Protein AF-A0A9P3NUV9-F1 (afdb_monomer)

Mean predicted aligned error: 9.57 Å

Sequence (190 aa):
MDRYSHISRVPFLSLRLLLLLLSLAAWHQAAAAAPTNEQMQVEVSNLQLAAAARPRYSVIARFLERAIENPDSNYTLLQNTTILLPSNQALIDTLLRAWDNGTEWLRTVSYNIINGLYTLRGLRQLPRNAQIPTLLEGANLTKFNPSFSVALGQPGTKLYTWAVVKIPNLYNGVFLKAHGVDRWVVPPVA

Foldseek 3Di:
DDPDPPPPPPDCLLLVLVQVLQADDDDDDDDPDQDDQVSLLVLLLVLLVLQCVDPQRVVVSVSSVSSSPDPNGHSSLQFQKEAAGETPVQVVVQCVVCVPPSPQSNLQRQLRIFHHQDFQVNLVPDDQQDWTHTSNPPDTWGWHDPDPWIWTADPDDDDLRTWIFPATQSDRDDGYTYTYTNHTRGTDDD

Nearest PDB structures (foldseek):
  8c18-assembly1_A  TM=6.315E-01  e=4.517E-06  Coelastrella astaxanthina

Structure (mmCIF, N/CA/C/O backbone):
data_AF-A0A9P3NUV9-F1
#
_entry.id   AF-A0A9P3NUV9-F1
#
loop_
_atom_site.group_PDB
_atom_site.id
_atom_site.type_symbol
_atom_site.label_atom_id
_atom_site.label_alt_id
_atom_site.label_comp_id
_atom_site.label_asym_id
_atom_site.label_entity_id
_atom_site.label_seq_id
_atom_site.pdbx_PDB_ins_code
_atom_site.Cartn_x
_atom_site.Cartn_y
_atom_site.Cartn_z
_atom_site.occupancy
_atom_site.B_iso_or_equiv
_atom_site.auth_seq_id
_atom_site.auth_comp_id
_atom_site.auth_asym_id
_atom_site.auth_atom_id
_atom_site.pdbx_PDB_model_num
ATOM 1 N N . MET A 1 1 ? 30.695 14.191 -8.768 1.00 41.34 1 MET A N 1
ATOM 2 C CA . MET A 1 1 ? 29.609 14.437 -7.794 1.00 41.34 1 MET A CA 1
ATOM 3 C C . MET A 1 1 ? 28.584 15.335 -8.470 1.00 41.34 1 MET A C 1
ATOM 5 O O . MET A 1 1 ? 28.945 15.939 -9.464 1.00 41.34 1 MET A O 1
ATOM 9 N N . ASP A 1 2 ? 27.341 15.322 -7.992 1.00 32.44 2 ASP A N 1
ATOM 10 C CA . ASP A 1 2 ? 26.130 15.946 -8.568 1.00 32.44 2 ASP A CA 1
ATOM 11 C C . ASP A 1 2 ? 25.338 15.106 -9.584 1.00 32.44 2 ASP A C 1
ATOM 13 O O . ASP A 1 2 ? 25.353 15.327 -10.788 1.00 32.44 2 ASP A O 1
ATOM 17 N N . ARG A 1 3 ? 24.563 14.143 -9.057 1.00 32.91 3 ARG A N 1
ATOM 18 C CA . ARG A 1 3 ? 23.400 13.537 -9.745 1.00 32.91 3 ARG A CA 1
ATOM 19 C C . ARG A 1 3 ? 22.064 13.883 -9.064 1.00 32.91 3 ARG A C 1
ATOM 21 O O . ARG A 1 3 ? 21.120 13.106 -9.138 1.00 32.91 3 ARG A O 1
ATOM 28 N N . TYR A 1 4 ? 21.985 15.018 -8.368 1.00 34.22 4 TYR A N 1
ATOM 29 C CA . TYR A 1 4 ? 20.789 15.415 -7.604 1.00 34.22 4 TYR A CA 1
ATOM 30 C C . TYR A 1 4 ? 20.136 16.723 -8.084 1.00 34.22 4 TYR A C 1
ATOM 32 O O . TYR A 1 4 ? 19.133 17.146 -7.519 1.00 34.22 4 TYR A O 1
ATOM 40 N N . SER A 1 5 ? 20.630 17.337 -9.163 1.00 32.06 5 SER A N 1
ATOM 41 C CA . SER A 1 5 ? 20.101 18.602 -9.703 1.00 32.06 5 SER A CA 1
ATOM 42 C C . SER A 1 5 ? 18.813 18.466 -10.534 1.00 32.06 5 SER A C 1
ATOM 44 O O . SER A 1 5 ? 18.221 19.479 -10.898 1.00 32.06 5 SER A O 1
ATOM 46 N N . HIS A 1 6 ? 18.324 17.247 -10.794 1.00 32.88 6 HIS A N 1
ATOM 47 C CA . HIS A 1 6 ? 17.121 17.010 -11.611 1.00 32.88 6 HIS A CA 1
ATOM 48 C C . HIS A 1 6 ? 15.818 16.785 -10.818 1.00 32.88 6 HIS A C 1
ATOM 50 O O . HIS A 1 6 ? 14.767 16.575 -11.417 1.00 32.88 6 HIS A O 1
ATOM 56 N N . ILE A 1 7 ? 15.835 16.886 -9.482 1.00 39.97 7 ILE A N 1
ATOM 57 C CA . ILE A 1 7 ? 14.633 16.694 -8.634 1.00 39.97 7 ILE A CA 1
ATOM 58 C C . ILE A 1 7 ? 13.712 17.939 -8.627 1.00 39.97 7 ILE A C 1
ATOM 60 O O . ILE A 1 7 ? 12.648 17.948 -8.021 1.00 39.97 7 ILE A O 1
ATOM 64 N N . SER A 1 8 ? 14.068 19.006 -9.343 1.00 33.97 8 SER A N 1
ATOM 65 C CA . SER A 1 8 ? 13.327 20.275 -9.365 1.00 33.97 8 SER A CA 1
ATOM 66 C C . SER A 1 8 ? 12.109 20.300 -10.300 1.00 33.97 8 SER A C 1
ATOM 68 O O . SER A 1 8 ? 11.433 21.324 -10.381 1.00 33.97 8 SER A O 1
ATOM 70 N N . ARG A 1 9 ? 11.797 19.206 -11.010 1.00 38.59 9 ARG A N 1
ATOM 71 C CA . ARG A 1 9 ? 10.683 19.163 -11.976 1.00 38.59 9 ARG A CA 1
ATOM 72 C C . ARG A 1 9 ? 9.911 17.843 -11.978 1.00 38.59 9 ARG A C 1
ATOM 74 O O . ARG A 1 9 ? 9.643 17.314 -13.046 1.00 38.59 9 ARG A O 1
ATOM 81 N N . VAL A 1 10 ? 9.525 17.307 -10.818 1.00 40.09 10 VAL A N 1
ATOM 82 C CA . VAL A 1 10 ? 8.426 16.318 -10.785 1.00 40.09 10 VAL A CA 1
ATOM 83 C C . VAL A 1 10 ? 7.158 17.059 -11.239 1.00 40.09 10 VAL A C 1
ATOM 85 O O . VAL A 1 10 ? 6.739 17.986 -10.540 1.00 40.09 10 VAL A O 1
ATOM 88 N N . PRO A 1 11 ? 6.579 16.768 -12.417 1.00 40.34 11 PRO A N 1
ATOM 89 C CA . PRO A 1 11 ? 5.488 17.573 -12.936 1.00 40.34 11 PRO A CA 1
ATOM 90 C C . PRO A 1 11 ? 4.227 17.315 -12.105 1.00 40.34 11 PRO A C 1
ATOM 92 O O . PRO A 1 11 ? 3.870 16.180 -11.799 1.00 40.34 11 PRO A O 1
ATOM 95 N N . PHE A 1 12 ? 3.526 18.395 -11.770 1.00 40.28 12 PHE A N 1
ATOM 96 C CA . PHE A 1 12 ? 2.273 18.451 -11.007 1.00 40.28 12 PHE A CA 1
ATOM 97 C C . PHE A 1 12 ? 1.145 17.510 -11.505 1.00 40.28 12 PHE A C 1
ATOM 99 O O . PHE A 1 12 ? 0.142 17.339 -10.810 1.00 40.28 12 PHE A O 1
ATOM 106 N N . LEU A 1 13 ? 1.295 16.878 -12.677 1.00 35.38 13 LEU A N 1
ATOM 107 C CA . LEU A 1 13 ? 0.345 15.917 -13.244 1.00 35.38 13 LEU A CA 1
ATOM 108 C C . LEU A 1 13 ? 0.294 14.584 -12.479 1.00 35.38 13 LEU A C 1
ATOM 110 O O . LEU A 1 13 ? -0.795 14.057 -12.268 1.00 35.38 13 LEU A O 1
ATOM 114 N N . SER A 1 14 ? 1.429 14.054 -12.013 1.00 43.72 14 SER A N 1
ATOM 115 C CA . SER A 1 14 ? 1.484 12.761 -11.302 1.00 43.72 14 SER A CA 1
ATOM 116 C C . SER A 1 14 ? 0.907 12.860 -9.883 1.00 43.72 14 SER A C 1
ATOM 118 O O . SER A 1 14 ? 0.359 11.895 -9.349 1.00 43.72 14 SER A O 1
ATOM 120 N N . LEU A 1 15 ? 0.981 14.061 -9.295 1.00 43.22 15 LEU A N 1
ATOM 121 C CA . LEU A 1 15 ? 0.398 14.405 -8.001 1.00 43.22 15 LEU A CA 1
ATOM 122 C C . LEU A 1 15 ? -1.129 14.522 -8.087 1.00 43.22 15 LEU A C 1
ATOM 124 O O . LEU A 1 15 ? -1.823 13.909 -7.285 1.00 43.22 15 LEU A O 1
ATOM 128 N N . ARG A 1 16 ? -1.658 15.219 -9.105 1.00 40.22 16 ARG A N 1
ATOM 129 C CA . ARG A 1 16 ? -3.108 15.274 -9.378 1.00 40.22 16 ARG A CA 1
ATOM 130 C C . ARG A 1 16 ? -3.735 13.894 -9.558 1.00 40.22 16 ARG A C 1
ATOM 132 O O . ARG A 1 16 ? -4.912 13.738 -9.286 1.00 40.22 16 ARG A O 1
ATOM 139 N N . LEU A 1 17 ? -2.953 12.911 -9.989 1.00 43.97 17 LEU A N 1
ATOM 140 C CA . LEU A 1 17 ? -3.398 11.551 -10.260 1.00 43.97 17 LEU A CA 1
ATOM 141 C C . LEU A 1 17 ? -3.511 10.680 -8.997 1.00 43.97 17 LEU A C 1
ATOM 143 O O . LEU A 1 17 ? -4.525 10.015 -8.811 1.00 43.97 17 LEU A O 1
ATOM 147 N N . LEU A 1 18 ? -2.534 10.740 -8.083 1.00 47.28 18 LEU A N 1
ATOM 148 C CA . LEU A 1 18 ? -2.672 10.137 -6.746 1.00 47.28 18 LEU A CA 1
ATOM 149 C C . LEU A 1 18 ? -3.858 10.760 -5.984 1.00 47.28 18 LEU A C 1
ATOM 151 O O . LEU A 1 18 ? -4.588 10.063 -5.289 1.00 47.28 18 LEU A O 1
ATOM 155 N N . LEU A 1 19 ? -4.073 12.064 -6.180 1.00 45.75 19 LEU A N 1
ATOM 156 C CA . LEU A 1 19 ? -5.234 12.797 -5.677 1.00 45.75 19 LEU A CA 1
ATOM 157 C C . LEU A 1 19 ? -6.543 12.395 -6.382 1.00 45.75 19 LEU A C 1
ATOM 159 O O . LEU A 1 19 ? -7.588 12.390 -5.746 1.00 45.75 19 LEU A O 1
ATOM 163 N N . LEU A 1 20 ? -6.490 11.990 -7.657 1.00 43.72 20 LEU A N 1
ATOM 164 C CA . LEU A 1 20 ? -7.644 11.492 -8.418 1.00 43.72 20 LEU A CA 1
ATOM 165 C C . LEU A 1 20 ? -8.082 10.087 -7.976 1.00 43.72 20 LEU A C 1
ATOM 167 O O . LEU A 1 20 ? -9.270 9.776 -7.966 1.00 43.72 20 LEU A O 1
ATOM 171 N N . LEU A 1 21 ? -7.126 9.236 -7.576 1.00 50.72 21 LEU A N 1
ATOM 172 C CA . LEU A 1 21 ? -7.422 7.957 -6.916 1.00 50.72 21 LEU A CA 1
ATOM 173 C C . LEU A 1 21 ? -8.116 8.155 -5.579 1.00 50.72 21 LEU A C 1
ATOM 175 O O . LEU A 1 21 ? -8.787 7.246 -5.125 1.00 50.72 21 LEU A O 1
ATOM 179 N N . LEU A 1 22 ? -7.948 9.320 -4.965 1.00 51.28 22 LEU A N 1
ATOM 180 C CA . LEU A 1 22 ? -8.687 9.743 -3.795 1.00 51.28 22 LEU A CA 1
ATOM 181 C C . LEU A 1 22 ? -9.910 10.582 -4.199 1.00 51.28 22 LEU A C 1
ATOM 183 O O . LEU A 1 22 ? -10.414 11.276 -3.357 1.00 51.28 22 LEU A O 1
ATOM 187 N N . SER A 1 23 ? -10.427 10.619 -5.428 1.00 38.25 23 SER A N 1
ATOM 188 C CA . SER A 1 23 ? -11.595 11.483 -5.730 1.00 38.25 23 SER A CA 1
ATOM 189 C C . SER A 1 23 ? -12.729 10.810 -6.503 1.00 38.25 23 SER A C 1
ATOM 191 O O . SER A 1 23 ? -13.762 11.432 -6.746 1.00 38.25 23 SER A O 1
ATOM 193 N N . LEU A 1 24 ? -12.603 9.521 -6.837 1.00 39.97 24 LEU A N 1
ATOM 194 C CA . LEU A 1 24 ? -13.631 8.773 -7.572 1.00 39.97 24 LEU A CA 1
ATOM 195 C C . LEU A 1 24 ? -14.613 8.049 -6.631 1.00 39.97 24 LEU A C 1
ATOM 197 O O . LEU A 1 24 ? -14.223 7.390 -5.671 1.00 39.97 24 LEU A O 1
ATOM 201 N N . ALA A 1 25 ? -15.912 8.222 -6.884 1.00 43.41 25 ALA A N 1
ATOM 202 C CA . ALA A 1 25 ? -16.983 8.009 -5.912 1.00 43.41 25 ALA A CA 1
ATOM 203 C C . ALA A 1 25 ? -17.743 6.667 -6.016 1.00 43.41 25 ALA A C 1
ATOM 205 O O . ALA A 1 25 ? -18.035 6.177 -7.103 1.00 43.41 25 ALA A O 1
ATOM 206 N N . ALA A 1 26 ? -18.142 6.203 -4.822 1.00 46.16 26 ALA A N 1
ATOM 207 C CA . ALA A 1 26 ? -19.412 5.592 -4.401 1.00 46.16 26 ALA A CA 1
ATOM 208 C C . ALA A 1 26 ? -19.942 4.317 -5.079 1.00 46.16 26 ALA A C 1
ATOM 210 O O . ALA A 1 26 ? -20.566 4.421 -6.121 1.00 46.16 26 ALA A O 1
ATOM 211 N N . TRP A 1 27 ? -19.918 3.186 -4.349 1.00 37.47 27 TRP A N 1
ATOM 212 C CA . TRP A 1 27 ? -21.024 2.207 -4.281 1.00 37.47 27 TRP A CA 1
ATOM 213 C C . TRP A 1 27 ? -21.105 1.541 -2.889 1.00 37.47 27 TRP A C 1
ATOM 215 O O . TRP A 1 27 ? -20.110 1.408 -2.181 1.00 37.47 27 TRP A O 1
ATOM 225 N N . HIS A 1 28 ? -22.335 1.205 -2.489 1.00 40.34 28 HIS A N 1
ATOM 226 C CA . HIS A 1 28 ? -22.797 0.817 -1.148 1.00 40.34 28 HIS A CA 1
ATOM 227 C C . HIS A 1 28 ? -22.272 -0.534 -0.630 1.00 40.34 28 HIS A C 1
ATOM 229 O O . HIS A 1 28 ? -22.301 -1.514 -1.367 1.00 40.34 28 HIS A O 1
ATOM 235 N N . GLN A 1 29 ? -22.031 -0.625 0.688 1.00 34.41 29 GLN A N 1
ATOM 236 C CA . GLN A 1 29 ? -22.612 -1.669 1.555 1.00 34.41 29 GLN A CA 1
ATOM 237 C C . GLN A 1 29 ? -22.398 -1.351 3.045 1.00 34.41 29 GLN A C 1
ATOM 239 O O . GLN A 1 29 ? -21.307 -0.979 3.467 1.00 34.41 29 GLN A O 1
ATOM 244 N N . ALA A 1 30 ? -23.463 -1.490 3.840 1.00 45.94 30 ALA A N 1
ATOM 245 C CA . ALA A 1 30 ? -23.463 -1.266 5.282 1.00 45.94 30 ALA A CA 1
ATOM 246 C C . ALA A 1 30 ? -23.107 -2.561 6.034 1.00 45.94 30 ALA A C 1
ATOM 248 O O . ALA A 1 30 ? -23.871 -3.524 6.000 1.00 45.94 30 ALA A O 1
ATOM 249 N N . ALA A 1 31 ? -21.967 -2.566 6.731 1.00 40.16 31 ALA A N 1
ATOM 250 C CA . ALA A 1 31 ? -21.588 -3.557 7.742 1.00 40.16 31 ALA A CA 1
ATOM 251 C C . ALA A 1 31 ? -20.512 -2.933 8.651 1.00 40.16 31 ALA A C 1
ATOM 253 O O . ALA A 1 31 ? -19.406 -2.667 8.190 1.00 40.16 31 ALA A O 1
ATOM 254 N N . ALA A 1 32 ? -20.859 -2.666 9.921 1.00 50.56 32 ALA A N 1
ATOM 255 C CA . ALA A 1 32 ? -20.191 -1.691 10.803 1.00 50.56 32 ALA A CA 1
ATOM 256 C C . ALA A 1 32 ? -20.185 -0.265 10.203 1.00 50.56 32 ALA A C 1
ATOM 258 O O . ALA A 1 32 ? -20.230 -0.092 8.989 1.00 50.56 32 ALA A O 1
ATOM 259 N N . ALA A 1 33 ? -20.213 0.785 11.029 1.00 62.69 33 ALA A N 1
ATOM 260 C CA . ALA A 1 33 ? -20.114 2.141 10.489 1.00 62.69 33 ALA A CA 1
ATOM 261 C C . ALA A 1 33 ? -18.760 2.260 9.771 1.00 62.69 33 ALA A C 1
ATOM 263 O O . ALA A 1 33 ? -17.717 2.185 10.420 1.00 62.69 33 ALA A O 1
ATOM 264 N N . ALA A 1 34 ? -18.785 2.354 8.437 1.00 73.75 34 ALA A N 1
ATOM 265 C CA . ALA A 1 34 ? -17.583 2.563 7.644 1.00 73.75 34 ALA A CA 1
ATOM 266 C C . ALA A 1 34 ? -16.845 3.797 8.190 1.00 73.75 34 ALA A C 1
ATOM 268 O O . ALA A 1 34 ? -17.511 4.764 8.581 1.00 73.75 34 ALA A O 1
ATOM 269 N N . PRO A 1 35 ? -15.504 3.768 8.270 1.00 84.50 35 PRO A N 1
ATOM 270 C CA . PRO A 1 35 ? -14.762 4.893 8.807 1.00 84.50 35 PRO A CA 1
ATOM 271 C C . PRO A 1 35 ? -15.069 6.153 7.995 1.00 84.50 35 PRO A C 1
ATOM 273 O O . PRO A 1 35 ? -15.123 6.121 6.763 1.00 84.50 35 PRO A O 1
ATOM 276 N N . THR A 1 36 ? -15.276 7.273 8.684 1.00 89.69 36 THR A N 1
ATOM 277 C CA . THR A 1 36 ? -15.473 8.560 8.012 1.00 89.69 36 THR A CA 1
ATOM 278 C C . THR A 1 36 ? -14.204 8.956 7.255 1.00 89.69 36 THR A C 1
ATOM 280 O O . THR A 1 36 ? -13.101 8.488 7.559 1.00 89.69 36 THR A O 1
ATOM 283 N N . ASN A 1 37 ? -14.333 9.862 6.281 1.00 87.31 37 ASN A N 1
ATOM 284 C CA . ASN A 1 37 ? -13.167 10.380 5.561 1.00 87.31 37 ASN A CA 1
ATOM 285 C C . ASN A 1 37 ? -12.132 11.000 6.518 1.00 87.31 37 ASN A C 1
ATOM 287 O O . ASN A 1 37 ? -10.938 10.813 6.324 1.00 87.31 37 ASN A O 1
ATOM 291 N N . GLU A 1 38 ? -12.590 11.660 7.587 1.00 90.06 38 GLU A N 1
ATOM 292 C CA . GLU A 1 38 ? -11.735 12.224 8.640 1.00 90.06 38 GLU A CA 1
ATOM 293 C C . GLU A 1 38 ? -10.968 11.137 9.405 1.00 90.06 38 GLU A C 1
ATOM 295 O O . GLU A 1 38 ? -9.756 11.243 9.589 1.00 90.06 38 GLU A O 1
ATOM 300 N N . GLN A 1 39 ? -11.641 10.050 9.804 1.00 91.12 39 GLN A N 1
ATOM 301 C CA . GLN A 1 39 ? -10.983 8.915 10.463 1.00 91.12 39 GLN A CA 1
ATOM 302 C C . GLN A 1 39 ? -9.920 8.283 9.555 1.00 91.12 39 GLN A C 1
ATOM 304 O O . GLN A 1 39 ? -8.820 7.963 10.009 1.00 91.12 39 GLN A O 1
ATOM 309 N N . MET A 1 40 ? -10.212 8.159 8.259 1.00 91.12 40 MET A N 1
ATOM 310 C CA . MET A 1 40 ? -9.245 7.668 7.279 1.00 91.12 40 MET A CA 1
ATOM 311 C C . MET A 1 40 ? -8.098 8.656 7.036 1.00 91.12 40 MET A C 1
ATOM 313 O O . MET A 1 40 ? -6.950 8.233 6.917 1.00 91.12 40 MET A O 1
ATOM 317 N N . GLN A 1 41 ? -8.358 9.964 7.020 1.00 90.00 41 GLN A N 1
ATOM 318 C CA . GLN A 1 41 ? -7.316 10.986 6.901 1.00 90.00 41 GLN A CA 1
ATOM 319 C C . GLN A 1 41 ? -6.341 10.931 8.084 1.00 90.00 41 GLN A C 1
ATOM 321 O O . GLN A 1 41 ? -5.130 11.073 7.892 1.00 90.00 41 GLN A O 1
ATOM 326 N N . VAL A 1 42 ? -6.838 10.660 9.296 1.00 93.19 42 VAL A N 1
ATOM 327 C CA . VAL A 1 42 ? -5.999 10.434 10.482 1.00 93.19 42 VAL A CA 1
ATOM 328 C C . VAL A 1 42 ? -5.128 9.185 10.311 1.00 93.19 42 VAL A C 1
ATOM 330 O O . VAL A 1 42 ? -3.930 9.232 10.590 1.00 93.19 42 VAL A O 1
ATOM 333 N N . GLU A 1 43 ? -5.679 8.076 9.809 1.00 92.88 43 GLU A N 1
ATOM 334 C CA . GLU A 1 43 ? -4.905 6.857 9.516 1.00 92.88 43 GLU A CA 1
ATOM 335 C C . GLU A 1 43 ? -3.807 7.112 8.467 1.00 92.88 43 GLU A C 1
ATOM 337 O O . GLU A 1 43 ? -2.658 6.707 8.659 1.00 92.88 43 GLU A O 1
ATOM 342 N N . VAL A 1 44 ? -4.115 7.849 7.395 1.00 90.12 44 VAL A N 1
ATOM 343 C CA . VAL A 1 44 ? -3.138 8.230 6.359 1.00 90.12 44 VAL A CA 1
ATOM 344 C C . VAL A 1 44 ? -2.072 9.183 6.910 1.00 90.12 44 VAL A C 1
ATOM 346 O O . VAL A 1 44 ? -0.895 9.032 6.585 1.00 90.12 44 VAL A O 1
ATOM 349 N N . SER A 1 45 ? -2.440 10.104 7.802 1.00 92.81 45 SER A N 1
ATOM 350 C CA . SER A 1 45 ? -1.486 10.982 8.498 1.00 92.81 45 SER A CA 1
ATOM 351 C C . SER A 1 45 ? -0.544 10.187 9.402 1.00 92.81 45 SER A C 1
ATOM 353 O O . SER A 1 45 ? 0.672 10.370 9.367 1.00 92.81 45 SER A O 1
ATOM 355 N N . ASN A 1 46 ? -1.068 9.219 10.151 1.00 95.69 46 ASN A N 1
ATOM 356 C CA . ASN A 1 46 ? -0.243 8.344 10.982 1.00 95.69 46 ASN A CA 1
ATOM 357 C C . ASN A 1 46 ? 0.677 7.443 10.143 1.00 95.69 46 ASN A C 1
ATOM 359 O O . ASN A 1 46 ? 1.835 7.224 10.508 1.00 95.69 46 ASN A O 1
ATOM 363 N N . LEU A 1 47 ? 0.195 6.952 8.998 1.00 94.44 47 LEU A N 1
ATOM 364 C CA . LEU A 1 47 ? 1.016 6.244 8.020 1.00 94.44 47 LEU A CA 1
ATOM 365 C C . LEU A 1 47 ? 2.146 7.135 7.483 1.00 94.44 47 LEU A C 1
ATOM 367 O O . LEU A 1 47 ? 3.289 6.680 7.385 1.00 94.44 47 LEU A O 1
ATOM 371 N N . GLN A 1 48 ? 1.841 8.391 7.151 1.00 94.38 48 GLN A N 1
ATOM 372 C CA . GLN A 1 48 ? 2.821 9.371 6.689 1.00 94.38 48 GLN A CA 1
ATOM 373 C C . GLN A 1 48 ? 3.927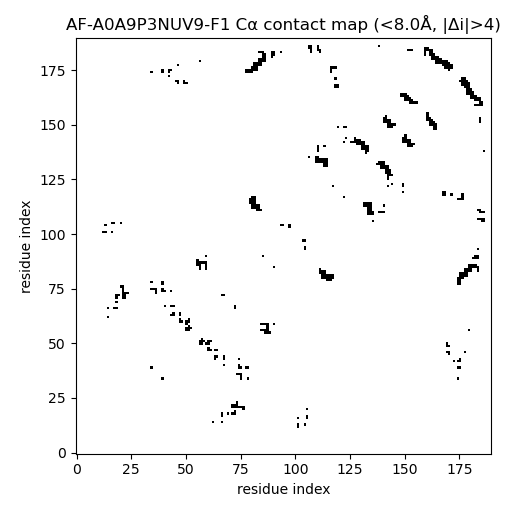 9.572 7.729 1.00 94.38 48 GLN A C 1
ATOM 375 O O . GLN A 1 48 ? 5.104 9.452 7.383 1.00 94.38 48 GLN A O 1
ATOM 380 N N . LEU A 1 49 ? 3.568 9.768 9.001 1.00 94.94 49 LEU A N 1
ATOM 381 C CA . LEU A 1 49 ? 4.527 9.902 10.101 1.00 94.94 49 LEU A CA 1
ATOM 382 C C . LEU A 1 49 ? 5.383 8.638 10.264 1.00 94.94 49 LEU A C 1
ATOM 384 O O . LEU A 1 49 ? 6.608 8.719 10.399 1.00 94.94 49 LEU A O 1
ATOM 388 N N . ALA A 1 50 ? 4.762 7.457 10.189 1.00 95.31 50 ALA A N 1
ATOM 389 C CA . ALA A 1 50 ? 5.465 6.179 10.277 1.00 95.31 50 ALA A CA 1
ATOM 390 C C . ALA A 1 50 ? 6.469 5.980 9.126 1.00 95.31 50 ALA A C 1
ATOM 392 O O . ALA A 1 50 ? 7.570 5.465 9.343 1.00 95.31 50 ALA A O 1
ATOM 393 N N . ALA A 1 51 ? 6.121 6.412 7.910 1.00 92.62 51 ALA A N 1
ATOM 394 C CA . ALA A 1 51 ? 7.017 6.394 6.758 1.00 92.62 51 ALA A CA 1
ATOM 395 C C . ALA A 1 51 ? 8.141 7.439 6.888 1.00 92.62 51 ALA A C 1
ATOM 397 O O . ALA A 1 51 ? 9.303 7.116 6.631 1.00 92.62 51 ALA A O 1
ATOM 398 N N . ALA A 1 52 ? 7.827 8.655 7.347 1.00 92.12 52 ALA A N 1
ATOM 399 C CA . ALA A 1 52 ? 8.791 9.740 7.549 1.00 92.12 52 ALA A CA 1
ATOM 400 C C . ALA A 1 52 ? 9.869 9.374 8.581 1.00 92.12 52 ALA A C 1
ATOM 402 O O . ALA A 1 52 ? 11.046 9.680 8.387 1.00 92.12 52 ALA A O 1
ATOM 403 N N . ALA A 1 53 ? 9.497 8.627 9.625 1.00 94.69 53 ALA A N 1
ATOM 404 C CA . ALA A 1 53 ? 10.419 8.104 10.633 1.00 94.69 53 ALA A CA 1
ATOM 405 C C . ALA A 1 53 ? 11.419 7.059 10.088 1.00 94.69 53 ALA A C 1
ATOM 407 O O . ALA A 1 53 ? 12.313 6.607 10.812 1.00 94.69 53 ALA A O 1
ATOM 408 N N . ARG A 1 54 ? 11.290 6.630 8.822 1.00 93.44 54 ARG A N 1
ATOM 409 C CA . ARG A 1 54 ? 12.193 5.673 8.171 1.00 93.44 54 ARG A CA 1
ATOM 410 C C . ARG A 1 54 ? 12.955 6.351 7.027 1.00 93.44 54 ARG A C 1
ATOM 412 O O . ARG A 1 54 ? 12.374 6.589 5.970 1.00 93.44 54 ARG A O 1
ATOM 419 N N . PRO A 1 55 ? 14.287 6.538 7.132 1.00 92.75 55 PRO A N 1
ATOM 420 C CA . PRO A 1 55 ? 15.070 7.227 6.100 1.00 92.75 55 PRO A CA 1
ATOM 421 C C . PRO A 1 55 ? 14.932 6.655 4.682 1.00 92.75 55 PRO A C 1
ATOM 423 O O . PRO A 1 55 ? 15.012 7.395 3.709 1.00 92.75 55 PRO A O 1
ATOM 426 N N . ARG A 1 56 ? 14.692 5.342 4.542 1.00 91.38 56 ARG A N 1
ATOM 427 C CA . ARG A 1 56 ? 14.511 4.676 3.236 1.00 91.38 56 ARG A CA 1
ATOM 428 C C . ARG A 1 56 ? 13.118 4.858 2.621 1.00 91.38 56 ARG A C 1
ATOM 430 O O . ARG A 1 56 ? 12.938 4.395 1.503 1.00 91.38 56 ARG A O 1
ATOM 437 N N . TYR A 1 57 ? 12.170 5.468 3.330 1.00 90.12 57 TYR A N 1
ATOM 438 C CA . TYR A 1 57 ? 10.775 5.677 2.906 1.00 90.12 57 TYR A CA 1
ATOM 439 C C . TYR A 1 57 ? 10.336 7.143 3.082 1.00 90.12 57 TYR A C 1
ATOM 441 O O . TYR A 1 57 ? 9.171 7.489 2.899 1.00 90.12 57 TYR A O 1
ATOM 449 N N . SER A 1 58 ? 11.267 8.034 3.419 1.00 87.75 58 SER A N 1
ATOM 450 C CA . SER A 1 58 ? 10.987 9.449 3.653 1.00 87.75 58 SER A CA 1
ATOM 451 C C . SER A 1 58 ? 10.487 10.186 2.408 1.00 87.75 58 SER A C 1
ATOM 453 O O . SER A 1 58 ? 9.753 11.161 2.537 1.00 87.75 58 SER A O 1
ATOM 455 N N . VAL A 1 59 ? 10.844 9.731 1.200 1.00 86.88 59 VAL A N 1
ATOM 456 C CA . VAL A 1 59 ? 10.368 10.364 -0.036 1.00 86.88 59 VAL A CA 1
ATOM 457 C C . VAL A 1 59 ? 8.885 10.071 -0.234 1.00 86.88 59 VAL A C 1
ATOM 459 O O . VAL A 1 59 ? 8.131 11.009 -0.460 1.00 86.88 59 VAL A O 1
ATOM 462 N N . ILE A 1 60 ? 8.440 8.815 -0.077 1.00 83.19 60 ILE A N 1
ATOM 463 C CA . ILE A 1 60 ? 7.011 8.482 -0.210 1.00 83.19 60 ILE A CA 1
ATOM 464 C C . ILE A 1 60 ? 6.166 9.174 0.870 1.00 83.19 60 ILE A C 1
ATOM 466 O O . ILE A 1 60 ? 5.037 9.570 0.598 1.00 83.19 60 ILE A O 1
ATOM 470 N N . ALA A 1 61 ? 6.728 9.426 2.057 1.00 83.88 61 ALA A N 1
ATOM 471 C CA . ALA A 1 61 ? 6.055 10.204 3.095 1.00 83.88 61 ALA A CA 1
ATOM 472 C C . ALA A 1 61 ? 5.692 11.629 2.635 1.00 83.88 61 ALA A C 1
ATOM 474 O O . ALA A 1 61 ? 4.616 12.112 2.967 1.00 83.88 61 ALA A O 1
ATOM 475 N N . ARG A 1 62 ? 6.524 12.280 1.809 1.00 84.25 62 ARG A N 1
ATOM 476 C CA . ARG A 1 62 ? 6.201 13.604 1.237 1.00 84.25 62 ARG A CA 1
ATOM 477 C C . ARG A 1 62 ? 5.049 13.549 0.232 1.00 84.25 62 ARG A C 1
ATOM 479 O O . ARG A 1 62 ? 4.278 14.494 0.126 1.00 84.25 62 ARG A O 1
ATOM 486 N N . PHE A 1 63 ? 4.910 12.443 -0.500 1.00 81.38 63 PHE A N 1
ATOM 487 C CA . PHE A 1 63 ? 3.750 12.239 -1.375 1.00 81.38 63 PHE A CA 1
ATOM 488 C C . PHE A 1 63 ? 2.467 12.064 -0.558 1.00 81.38 63 PHE A C 1
ATOM 490 O O . PHE A 1 63 ? 1.439 12.624 -0.925 1.00 81.38 63 PHE A O 1
ATOM 497 N N . LEU A 1 64 ? 2.535 11.328 0.557 1.00 81.56 64 LEU A N 1
ATOM 498 C CA . LEU A 1 64 ? 1.405 11.171 1.475 1.00 81.56 64 LEU A CA 1
ATOM 499 C C . LEU A 1 64 ? 1.023 12.501 2.133 1.00 81.56 64 LEU A C 1
ATOM 501 O O . LEU A 1 64 ? -0.151 12.839 2.156 1.00 81.56 64 LEU A O 1
ATOM 505 N N . GLU A 1 65 ? 2.002 13.279 2.599 1.00 81.94 65 GLU A N 1
ATOM 506 C CA . GLU A 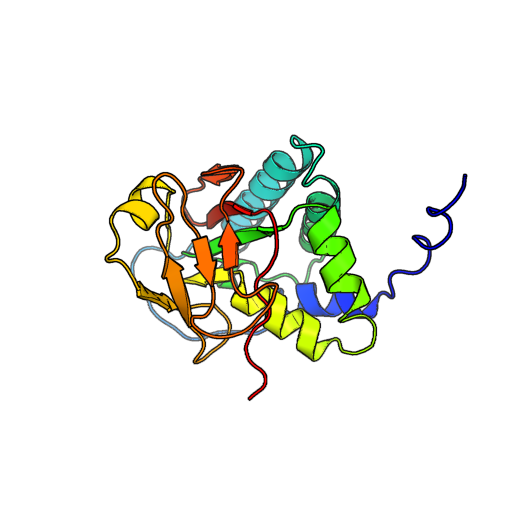1 65 ? 1.799 14.633 3.139 1.00 81.94 65 GLU A CA 1
ATOM 507 C C . GLU A 1 65 ? 1.053 15.518 2.139 1.00 81.94 65 GLU A C 1
ATOM 509 O O . GLU A 1 65 ? 0.017 16.097 2.453 1.00 81.94 65 GLU A O 1
ATOM 514 N N . ARG A 1 66 ? 1.502 15.523 0.882 1.00 78.00 66 ARG A N 1
ATOM 515 C CA . ARG A 1 66 ? 0.849 16.301 -0.167 1.00 78.00 66 ARG A CA 1
ATOM 516 C C . ARG A 1 66 ? -0.556 15.799 -0.510 1.00 78.00 66 ARG A C 1
ATOM 518 O O . ARG A 1 66 ? -1.392 16.592 -0.933 1.00 78.00 66 ARG A O 1
ATOM 525 N N . ALA A 1 67 ? -0.814 14.501 -0.342 1.00 72.88 67 ALA A N 1
ATOM 526 C CA . ALA A 1 67 ? -2.151 13.940 -0.485 1.00 72.88 67 ALA A CA 1
ATOM 527 C C . ALA A 1 67 ? -3.088 14.419 0.631 1.00 72.88 67 ALA A C 1
ATOM 529 O O . ALA A 1 67 ? -4.213 14.814 0.331 1.00 72.88 67 ALA A O 1
ATOM 530 N N . ILE A 1 68 ? -2.584 14.449 1.874 1.00 81.19 68 ILE A N 1
ATOM 531 C CA . ILE A 1 68 ? -3.277 14.921 3.085 1.00 81.19 68 ILE A CA 1
ATOM 532 C C . ILE A 1 68 ? -3.706 16.384 2.962 1.00 81.19 68 ILE A C 1
ATOM 534 O O . ILE A 1 68 ? -4.817 16.728 3.356 1.00 81.19 68 ILE A O 1
ATOM 538 N N . GLU A 1 69 ? -2.843 17.231 2.398 1.00 80.56 69 GLU A N 1
ATOM 539 C CA . GLU A 1 69 ? -3.106 18.661 2.191 1.00 80.56 69 GLU A CA 1
ATOM 540 C C . GLU A 1 69 ? -4.166 18.958 1.118 1.00 80.56 69 GLU A C 1
ATOM 542 O O . GLU A 1 69 ? -4.621 20.098 1.015 1.00 80.56 69 GLU A O 1
ATOM 547 N N . ASN A 1 70 ? -4.552 17.978 0.293 1.00 76.31 70 ASN A N 1
ATOM 548 C CA . ASN A 1 70 ? -5.545 18.197 -0.752 1.00 76.31 70 ASN A CA 1
ATOM 549 C C . ASN A 1 70 ? -6.978 18.065 -0.199 1.00 76.31 70 ASN A C 1
ATOM 551 O O . ASN A 1 70 ? -7.357 16.970 0.226 1.00 76.31 70 ASN A O 1
ATOM 555 N N . PRO A 1 71 ? -7.800 19.131 -0.255 1.00 73.06 71 PRO A N 1
ATOM 556 C CA . PRO A 1 71 ? -9.168 19.104 0.267 1.00 73.06 71 PRO A CA 1
ATOM 557 C C . PRO A 1 71 ? -10.103 18.168 -0.513 1.00 73.06 71 PRO A C 1
ATOM 559 O O . PRO A 1 71 ? -11.079 17.690 0.056 1.00 73.06 71 PRO A O 1
ATOM 562 N N . ASP A 1 72 ? -9.791 17.861 -1.776 1.00 77.88 72 ASP A N 1
ATOM 563 C CA . ASP A 1 72 ? -10.613 16.983 -2.626 1.00 77.88 72 ASP A CA 1
ATOM 564 C C . ASP A 1 72 ? -10.324 15.483 -2.416 1.00 77.88 72 ASP A C 1
ATOM 566 O O . ASP A 1 72 ? -10.855 14.634 -3.134 1.00 77.88 72 ASP A O 1
ATOM 570 N N . SER A 1 73 ? -9.454 15.138 -1.461 1.00 74.75 73 SER A N 1
ATOM 571 C CA . SER A 1 73 ? -9.088 13.755 -1.165 1.00 74.75 73 SER A CA 1
ATOM 572 C C . SER A 1 73 ? -10.167 13.010 -0.357 1.00 74.75 73 SER A C 1
ATOM 574 O O . SER A 1 73 ? -10.612 13.420 0.714 1.00 74.75 73 SER A O 1
ATOM 576 N N . ASN A 1 74 ? -10.500 11.828 -0.847 1.00 82.06 74 ASN A N 1
ATOM 577 C CA . ASN A 1 74 ? -11.419 10.815 -0.359 1.00 82.06 74 ASN A CA 1
ATOM 578 C C . ASN A 1 74 ? -10.621 9.543 -0.042 1.00 82.06 74 ASN A C 1
ATOM 580 O O . ASN A 1 74 ? -10.358 8.687 -0.890 1.00 82.06 74 ASN A O 1
ATOM 584 N N . TYR A 1 75 ? -10.248 9.417 1.222 1.00 81.69 75 TYR A N 1
ATOM 585 C CA . TYR A 1 75 ? -9.462 8.315 1.761 1.00 81.69 75 TYR A CA 1
ATOM 586 C C . TYR A 1 75 ? -10.291 7.062 2.034 1.00 81.69 75 TYR A C 1
ATOM 588 O O . TYR A 1 75 ? -9.721 6.021 2.356 1.00 81.69 75 TYR A O 1
ATOM 596 N N . THR A 1 76 ? -11.619 7.120 1.885 1.00 80.75 76 THR A N 1
ATOM 597 C CA . THR A 1 76 ? -12.485 5.946 2.090 1.00 80.75 76 THR A CA 1
ATOM 598 C C . THR A 1 76 ? -12.157 4.806 1.127 1.00 80.75 76 THR A C 1
ATOM 600 O O . THR A 1 76 ? -12.357 3.648 1.468 1.00 80.75 76 THR A O 1
ATOM 603 N N . LEU A 1 77 ? -11.546 5.092 -0.026 1.00 82.12 77 LEU A N 1
ATOM 604 C CA . LEU A 1 77 ? -11.066 4.076 -0.972 1.00 82.12 77 LEU A CA 1
ATOM 605 C C . LEU A 1 77 ? -9.903 3.232 -0.429 1.00 82.12 77 LEU A C 1
ATOM 607 O O . LEU A 1 77 ? -9.652 2.134 -0.916 1.00 82.12 77 LEU A O 1
ATOM 611 N N . LEU A 1 78 ? -9.204 3.725 0.595 1.00 88.19 78 LEU A N 1
ATOM 612 C CA . LEU A 1 78 ? -8.134 3.001 1.280 1.00 88.19 78 LEU A CA 1
ATOM 613 C C . LEU A 1 78 ? -8.653 2.178 2.465 1.00 88.19 78 LEU A C 1
ATOM 615 O O . LEU A 1 78 ? -7.865 1.491 3.120 1.00 88.19 78 LEU A O 1
ATOM 619 N N . GLN A 1 79 ? -9.952 2.233 2.768 1.00 89.25 79 GLN A N 1
ATOM 620 C CA . GLN A 1 79 ? -10.515 1.479 3.881 1.00 89.25 79 GLN A CA 1
ATOM 621 C C . GLN A 1 79 ? -10.357 -0.027 3.658 1.00 89.25 79 GLN A C 1
ATOM 623 O O . GLN A 1 79 ? -10.571 -0.541 2.562 1.00 89.25 79 GLN A O 1
ATOM 628 N N . ASN A 1 80 ? -10.020 -0.747 4.726 1.00 92.75 80 ASN A N 1
ATOM 629 C CA . ASN A 1 80 ? -9.810 -2.190 4.694 1.00 92.75 80 ASN A CA 1
ATOM 630 C C . ASN A 1 80 ? -8.769 -2.615 3.638 1.00 92.75 80 ASN A C 1
ATOM 632 O O . ASN A 1 80 ? -8.916 -3.656 2.998 1.00 92.75 80 ASN A O 1
ATOM 636 N N . THR A 1 81 ? -7.715 -1.818 3.444 1.00 93.75 81 THR A N 1
ATOM 637 C CA . THR A 1 81 ? -6.623 -2.143 2.516 1.00 93.75 81 THR A CA 1
ATOM 638 C C . THR A 1 81 ? -5.283 -2.282 3.228 1.00 93.75 81 THR A C 1
ATOM 640 O O . THR A 1 81 ? -5.072 -1.813 4.352 1.00 93.75 81 THR A O 1
ATOM 643 N N . THR A 1 82 ? -4.345 -2.938 2.550 1.00 95.56 82 THR A N 1
ATOM 644 C CA . THR A 1 82 ? -2.933 -2.933 2.924 1.00 95.56 82 THR A CA 1
ATOM 645 C C . THR A 1 82 ? -2.119 -2.307 1.798 1.00 95.56 82 THR A C 1
ATOM 647 O O . THR A 1 82 ? -2.183 -2.750 0.656 1.00 95.56 82 THR A O 1
ATOM 650 N N . ILE A 1 83 ? -1.319 -1.292 2.112 1.00 94.38 83 ILE A N 1
ATOM 651 C CA . ILE A 1 83 ? -0.465 -0.595 1.148 1.00 94.38 83 ILE A CA 1
ATOM 652 C C . ILE A 1 83 ? 0.946 -1.180 1.189 1.00 94.38 83 ILE A C 1
ATOM 654 O O . ILE A 1 83 ? 1.587 -1.259 2.243 1.00 94.38 83 ILE A O 1
ATOM 658 N N . LEU A 1 84 ? 1.477 -1.542 0.027 1.00 94.25 84 LEU A N 1
ATOM 659 C CA . LEU A 1 84 ? 2.897 -1.825 -0.132 1.00 94.25 84 LEU A CA 1
ATOM 660 C C . LEU A 1 84 ? 3.602 -0.497 -0.406 1.00 94.25 84 LEU A C 1
ATOM 662 O O . LEU A 1 84 ? 3.436 0.074 -1.474 1.00 94.25 84 LEU A O 1
ATOM 666 N N . LEU A 1 85 ? 4.360 0.032 0.552 1.00 93.38 85 LEU A N 1
ATOM 667 C CA . LEU A 1 85 ? 5.095 1.287 0.382 1.00 93.38 85 LEU A CA 1
ATOM 668 C C . LEU A 1 85 ? 6.501 1.012 -0.161 1.00 93.38 85 LEU A C 1
ATOM 670 O O . LEU A 1 85 ? 7.229 0.227 0.447 1.00 93.38 85 LEU A O 1
ATOM 674 N N . PRO A 1 86 ? 6.922 1.645 -1.267 1.00 92.25 86 PRO A N 1
ATOM 675 C CA . PRO A 1 86 ? 8.207 1.372 -1.886 1.00 92.25 86 PRO A CA 1
ATOM 676 C C . PRO A 1 86 ? 9.321 2.116 -1.152 1.00 92.25 86 PRO A C 1
ATOM 678 O O . PRO A 1 86 ? 9.124 3.207 -0.613 1.00 92.25 86 PRO A O 1
ATOM 681 N N . SER A 1 87 ? 10.528 1.557 -1.185 1.00 90.75 87 SER A N 1
ATOM 682 C CA . SER A 1 87 ? 11.722 2.314 -0.807 1.00 90.75 87 SER A CA 1
ATOM 683 C C . SER A 1 87 ? 11.930 3.532 -1.722 1.00 90.75 87 SER A C 1
ATOM 685 O O . SER A 1 87 ? 11.504 3.526 -2.876 1.00 90.75 87 SER A O 1
ATOM 687 N N . ASN A 1 88 ? 12.650 4.552 -1.246 1.00 90.12 88 ASN A N 1
ATOM 688 C CA . ASN A 1 88 ? 12.970 5.764 -2.006 1.00 90.12 88 ASN A CA 1
ATOM 689 C C . ASN A 1 88 ? 13.580 5.439 -3.379 1.00 90.12 88 ASN A C 1
ATOM 691 O O . ASN A 1 88 ? 13.195 6.042 -4.375 1.00 90.12 88 ASN A O 1
ATOM 695 N N . GLN A 1 89 ? 14.496 4.464 -3.444 1.00 87.62 89 GLN A N 1
ATOM 696 C CA . GLN A 1 89 ? 15.113 4.060 -4.709 1.00 87.62 89 GLN A CA 1
ATOM 697 C C . GLN A 1 89 ? 14.078 3.467 -5.667 1.00 87.62 89 GLN A C 1
ATOM 699 O O . GLN A 1 89 ? 14.020 3.856 -6.825 1.00 87.62 89 GLN A O 1
ATOM 704 N N . ALA A 1 90 ? 13.222 2.568 -5.185 1.00 85.94 90 ALA A N 1
ATOM 705 C CA . ALA A 1 90 ? 12.207 1.966 -6.037 1.00 85.94 90 ALA A CA 1
ATOM 706 C C . ALA A 1 90 ? 11.107 2.940 -6.462 1.00 85.94 90 ALA A C 1
ATOM 708 O O . ALA A 1 90 ? 10.543 2.794 -7.548 1.00 85.94 90 ALA A O 1
ATOM 709 N N . LEU A 1 91 ? 10.803 3.927 -5.620 1.00 86.12 91 LEU A N 1
ATOM 710 C CA . LEU A 1 91 ? 9.919 5.023 -5.979 1.00 86.12 91 LEU A CA 1
ATOM 711 C C . LEU A 1 91 ? 10.509 5.819 -7.147 1.00 86.12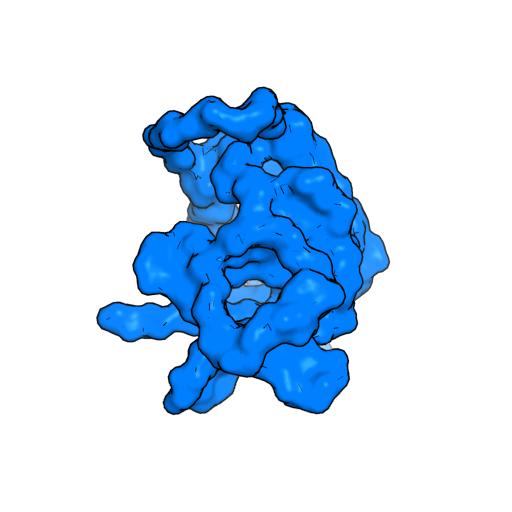 91 LEU A C 1
ATOM 713 O O . LEU A 1 91 ? 9.817 6.028 -8.136 1.00 86.12 91 LEU A O 1
ATOM 717 N N . ILE A 1 92 ? 11.790 6.195 -7.064 1.00 83.25 92 ILE A N 1
ATOM 718 C CA . ILE A 1 92 ? 12.508 6.888 -8.145 1.00 83.25 92 ILE A CA 1
ATOM 719 C C . ILE A 1 92 ? 12.511 6.038 -9.419 1.00 83.25 92 ILE A C 1
ATOM 721 O O . ILE A 1 92 ? 12.122 6.532 -10.472 1.00 83.25 92 ILE A O 1
ATOM 725 N N . ASP A 1 93 ? 12.869 4.755 -9.324 1.00 82.00 93 ASP A N 1
ATOM 726 C CA . ASP A 1 93 ? 12.884 3.843 -10.475 1.00 82.00 93 ASP A CA 1
ATOM 727 C C . ASP A 1 93 ? 11.502 3.742 -11.142 1.00 82.00 93 ASP A C 1
ATOM 729 O O . ASP A 1 93 ? 11.403 3.626 -12.361 1.00 82.00 93 ASP A O 1
ATOM 733 N N . THR A 1 94 ? 10.426 3.783 -10.350 1.00 78.19 94 THR A N 1
ATOM 734 C CA . THR A 1 94 ? 9.056 3.745 -10.876 1.00 78.19 94 THR A CA 1
ATOM 735 C C . THR A 1 94 ? 8.658 5.072 -11.512 1.00 78.19 94 THR A C 1
ATOM 737 O O . THR A 1 94 ? 8.110 5.069 -12.610 1.00 78.19 94 THR A O 1
ATOM 740 N N . LEU A 1 95 ? 8.971 6.199 -10.868 1.00 76.31 95 LEU A N 1
ATOM 741 C CA . LEU A 1 95 ? 8.697 7.538 -11.395 1.00 76.31 95 LEU A CA 1
ATOM 742 C C . LEU A 1 95 ? 9.418 7.793 -12.720 1.00 76.31 95 LEU A C 1
ATOM 744 O O . LEU A 1 95 ? 8.831 8.386 -13.614 1.00 76.31 95 LEU A O 1
ATOM 748 N N . LEU A 1 96 ? 10.661 7.324 -12.865 1.00 73.75 96 LEU A N 1
ATOM 749 C CA . LEU A 1 96 ? 11.421 7.454 -14.110 1.00 73.75 96 LEU A CA 1
ATOM 750 C C . LEU A 1 96 ? 10.802 6.659 -15.269 1.00 73.75 96 LEU A C 1
ATOM 752 O O . LEU A 1 96 ? 10.928 7.075 -16.414 1.00 73.75 96 LEU A O 1
ATOM 756 N N . ARG A 1 97 ? 10.131 5.533 -14.991 1.00 69.38 97 ARG A N 1
ATOM 757 C CA . ARG A 1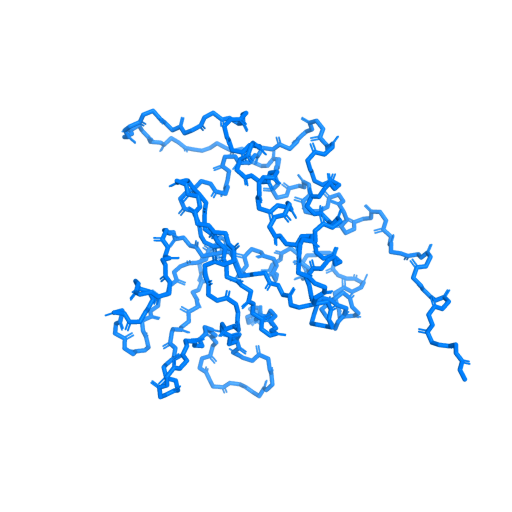 97 ? 9.436 4.735 -16.019 1.00 69.38 97 ARG A CA 1
ATOM 758 C C . ARG A 1 97 ? 8.074 5.310 -16.380 1.00 69.38 97 ARG A C 1
ATOM 760 O O . ARG A 1 97 ? 7.744 5.410 -17.551 1.00 69.38 97 ARG A O 1
ATOM 767 N N . ALA A 1 98 ? 7.307 5.712 -15.371 1.00 67.88 98 ALA A N 1
ATOM 768 C CA . ALA A 1 98 ? 5.971 6.266 -15.558 1.00 67.88 98 ALA A CA 1
ATOM 769 C C . ALA A 1 98 ? 5.983 7.770 -15.894 1.00 67.88 98 ALA A C 1
ATOM 771 O O . ALA A 1 98 ? 4.929 8.406 -15.897 1.00 67.88 98 ALA A O 1
ATOM 772 N N . TRP A 1 99 ? 7.167 8.340 -16.149 1.00 59.47 99 TRP A N 1
ATOM 773 C CA . TRP A 1 99 ? 7.403 9.776 -16.308 1.00 59.47 99 TRP A CA 1
ATOM 774 C C . TRP A 1 99 ? 6.497 10.414 -17.368 1.00 59.47 99 TRP A C 1
ATOM 776 O O . TRP A 1 99 ? 5.942 11.485 -17.130 1.00 59.47 99 TRP A O 1
ATOM 786 N N . ASP A 1 100 ? 6.272 9.706 -18.477 1.00 60.00 100 ASP A N 1
ATOM 787 C CA . ASP A 1 100 ? 5.459 10.179 -19.602 1.00 60.00 100 ASP A CA 1
ATOM 788 C C . ASP A 1 100 ? 4.043 9.570 -19.635 1.00 60.00 100 ASP A C 1
ATOM 790 O O . ASP A 1 100 ? 3.236 9.917 -20.496 1.00 60.00 100 ASP A O 1
ATOM 794 N N . ASN A 1 101 ? 3.704 8.674 -18.696 1.00 70.50 101 ASN A N 1
ATOM 795 C CA . ASN A 1 101 ? 2.444 7.929 -18.704 1.00 70.50 101 ASN A CA 1
ATOM 796 C C . ASN A 1 101 ? 1.776 7.912 -17.322 1.00 70.50 101 ASN A C 1
ATOM 798 O O . ASN A 1 101 ? 1.927 6.980 -16.528 1.00 70.50 101 ASN A O 1
ATOM 802 N N . GLY A 1 102 ? 0.969 8.941 -17.052 1.00 67.38 102 GLY A N 1
ATOM 803 C CA . GLY A 1 102 ? 0.192 9.038 -15.814 1.00 67.38 102 GLY A CA 1
ATOM 804 C C . GLY A 1 102 ? -0.715 7.823 -15.571 1.00 67.38 102 GLY A C 1
ATOM 805 O O . GLY A 1 102 ? -0.852 7.366 -14.437 1.00 67.38 102 GLY A O 1
ATOM 806 N N . THR A 1 103 ? -1.281 7.229 -16.621 1.00 75.69 103 THR A N 1
ATOM 807 C CA . THR A 1 103 ? -2.120 6.031 -16.482 1.00 75.69 103 THR A CA 1
ATOM 808 C C . THR A 1 103 ? -1.312 4.833 -15.977 1.00 75.69 103 THR A C 1
ATOM 810 O O . THR A 1 103 ? -1.792 4.078 -15.134 1.00 75.69 103 THR A O 1
ATOM 813 N N . GLU A 1 104 ? -0.066 4.666 -16.421 1.00 77.62 104 GLU A N 1
ATOM 814 C CA . GLU A 1 104 ? 0.825 3.607 -15.928 1.00 77.62 104 GLU A CA 1
ATOM 815 C C . GLU A 1 104 ? 1.219 3.819 -14.462 1.00 77.62 104 GLU A C 1
ATOM 817 O O . GLU A 1 104 ? 1.252 2.861 -13.681 1.00 77.62 104 GLU A O 1
ATOM 822 N N . TRP A 1 105 ? 1.432 5.075 -14.061 1.00 78.06 105 TRP A N 1
ATOM 823 C CA . TRP A 1 105 ? 1.635 5.435 -12.659 1.00 78.06 105 TRP A CA 1
ATOM 824 C C . TRP A 1 105 ? 0.438 5.026 -11.794 1.00 78.06 105 TRP A C 1
ATOM 826 O O . TRP A 1 105 ? 0.619 4.300 -10.816 1.00 78.06 105 TRP A O 1
ATOM 836 N N . LEU A 1 106 ? -0.782 5.426 -12.177 1.00 76.56 106 LEU A N 1
ATOM 837 C CA . LEU A 1 106 ? -2.001 5.069 -11.443 1.00 76.56 106 LEU A CA 1
ATOM 838 C C . LEU A 1 106 ? -2.169 3.567 -11.313 1.00 76.56 106 LEU A C 1
ATOM 840 O O . LEU A 1 106 ? -2.373 3.061 -10.214 1.00 76.56 106 LEU A O 1
ATOM 844 N N . ARG A 1 107 ? -2.062 2.854 -12.438 1.00 84.00 107 ARG A N 1
ATOM 845 C CA . ARG A 1 107 ? -2.199 1.399 -12.455 1.00 84.00 107 ARG A CA 1
ATOM 846 C C . ARG A 1 107 ? -1.173 0.757 -11.528 1.00 84.00 107 ARG A C 1
ATOM 848 O O . ARG A 1 107 ? -1.523 -0.161 -10.795 1.00 84.00 107 ARG A O 1
ATOM 855 N N . THR A 1 108 ? 0.061 1.263 -11.507 1.00 85.12 108 THR A N 1
ATOM 856 C CA . THR A 1 108 ? 1.108 0.771 -10.603 1.00 85.12 108 THR A CA 1
ATOM 857 C C . THR A 1 108 ? 0.768 1.031 -9.141 1.00 85.12 108 THR A C 1
ATOM 859 O O . THR A 1 108 ? 0.870 0.113 -8.331 1.00 85.12 108 THR A O 1
ATOM 862 N N . VAL A 1 109 ? 0.318 2.237 -8.787 1.00 86.25 109 VAL A N 1
ATOM 863 C CA . VAL A 1 109 ? -0.097 2.548 -7.412 1.00 86.25 109 VAL A CA 1
ATOM 864 C C . VAL A 1 109 ? -1.250 1.639 -6.982 1.00 86.25 109 VAL A C 1
ATOM 866 O O . VAL A 1 109 ? -1.111 0.930 -5.988 1.00 86.25 109 VAL A O 1
ATOM 869 N N . SER A 1 110 ? -2.337 1.582 -7.757 1.00 86.31 110 SER A N 1
ATOM 870 C CA . SER A 1 110 ? -3.517 0.762 -7.448 1.00 86.31 110 SER A CA 1
ATOM 871 C C . SER A 1 110 ? -3.187 -0.726 -7.329 1.00 86.31 110 SER A C 1
ATOM 873 O O . SER A 1 110 ? -3.735 -1.416 -6.475 1.00 86.31 110 SER A O 1
ATOM 875 N N . TYR A 1 111 ? -2.243 -1.222 -8.128 1.00 89.81 111 TYR A N 1
ATOM 876 C CA . TYR A 1 111 ? -1.799 -2.613 -8.070 1.00 89.81 111 TYR A CA 1
ATOM 877 C C . TYR A 1 111 ? -0.974 -2.947 -6.813 1.00 89.81 111 TYR A C 1
ATOM 879 O O . TYR A 1 111 ? -0.914 -4.099 -6.393 1.00 89.81 111 TYR A O 1
ATOM 887 N N . ASN A 1 112 ? -0.352 -1.949 -6.176 1.00 91.62 112 ASN A N 1
ATOM 888 C CA . ASN A 1 112 ? 0.412 -2.119 -4.932 1.00 91.62 112 ASN A CA 1
ATOM 889 C C . ASN A 1 112 ? -0.414 -1.818 -3.669 1.00 91.62 112 ASN A C 1
ATOM 891 O O . ASN A 1 112 ? 0.129 -1.826 -2.560 1.00 91.62 112 ASN A O 1
ATOM 895 N N . ILE A 1 113 ? -1.718 -1.591 -3.821 1.00 93.12 113 ILE A N 1
ATOM 896 C CA . ILE A 1 113 ? -2.677 -1.523 -2.721 1.00 93.12 113 ILE A CA 1
ATOM 897 C C . ILE A 1 113 ? -3.535 -2.782 -2.798 1.00 93.12 113 ILE A C 1
ATOM 899 O O . ILE A 1 113 ? -4.225 -3.009 -3.789 1.00 93.12 113 ILE A O 1
ATOM 903 N N . ILE A 1 114 ? -3.457 -3.629 -1.774 1.00 93.81 114 ILE A N 1
ATOM 904 C CA . ILE A 1 114 ? -4.175 -4.906 -1.728 1.00 93.81 114 ILE A CA 1
ATOM 905 C C . ILE A 1 114 ? -5.441 -4.805 -0.881 1.00 93.81 114 ILE A C 1
ATOM 907 O O . ILE A 1 114 ? -5.445 -4.163 0.171 1.00 93.81 114 ILE A O 1
ATOM 911 N N . ASN A 1 115 ? -6.495 -5.487 -1.320 1.00 91.38 115 ASN A N 1
ATOM 912 C CA . ASN A 1 115 ? -7.774 -5.548 -0.621 1.00 91.38 115 ASN A CA 1
ATOM 913 C C . ASN A 1 115 ? -7.670 -6.482 0.581 1.00 91.38 115 ASN A C 1
ATOM 915 O O . ASN A 1 115 ? -7.342 -7.662 0.437 1.00 91.38 115 ASN A O 1
ATOM 919 N N . GLY A 1 116 ? -7.996 -5.961 1.758 1.00 92.62 116 GLY A N 1
ATOM 920 C CA . GLY A 1 116 ? -7.913 -6.652 3.035 1.00 92.62 116 GLY A CA 1
ATOM 921 C C . GLY A 1 116 ? -6.803 -6.118 3.939 1.00 92.62 116 GLY A C 1
ATOM 922 O O . GLY A 1 116 ? -5.802 -5.537 3.510 1.00 92.62 116 GLY A O 1
ATOM 923 N N . LEU A 1 117 ? -6.985 -6.360 5.233 1.00 95.06 117 LEU A N 1
ATOM 924 C CA . LEU A 1 117 ? -6.100 -5.925 6.306 1.00 95.06 117 LEU A CA 1
ATOM 925 C C . LEU A 1 117 ? -5.106 -7.020 6.690 1.00 95.06 117 LEU A C 1
ATOM 927 O O . LEU A 1 117 ? -5.311 -7.782 7.637 1.00 95.06 117 LEU A O 1
ATOM 931 N N . TYR A 1 118 ? -3.979 -7.072 5.990 1.00 94.06 118 TYR A N 1
ATOM 932 C CA . TYR A 1 118 ? -2.953 -8.067 6.241 1.00 94.06 118 TYR A CA 1
ATOM 933 C C . TYR A 1 118 ? -1.827 -7.525 7.118 1.00 94.06 118 TYR A C 1
ATOM 935 O O . TYR A 1 118 ? -1.165 -6.536 6.817 1.00 94.06 118 TYR A O 1
ATOM 943 N N . THR A 1 119 ? -1.573 -8.230 8.216 1.00 94.44 119 THR A N 1
ATOM 944 C CA . THR A 1 119 ? -0.278 -8.157 8.900 1.00 94.44 119 THR A CA 1
ATOM 945 C C . THR A 1 119 ? 0.716 -9.081 8.201 1.00 94.44 119 THR A C 1
ATOM 947 O O . THR A 1 119 ? 0.314 -10.003 7.485 1.00 94.44 119 THR A O 1
ATOM 950 N N . LEU A 1 120 ? 2.015 -8.951 8.498 1.00 91.56 120 LEU A N 1
ATOM 951 C CA . LEU A 1 120 ? 3.004 -9.924 8.012 1.00 91.56 120 LEU A CA 1
ATOM 952 C C . LEU A 1 120 ? 2.622 -11.368 8.387 1.00 91.56 120 LEU A C 1
ATOM 954 O O . LEU A 1 120 ? 2.796 -12.285 7.584 1.00 91.56 120 LEU A O 1
ATOM 958 N N . ARG A 1 121 ? 2.100 -11.582 9.603 1.00 91.19 121 ARG A N 1
ATOM 959 C CA . ARG A 1 121 ? 1.644 -12.904 10.057 1.00 91.19 121 ARG A CA 1
ATOM 960 C C . ARG A 1 121 ? 0.492 -13.410 9.191 1.00 91.19 121 ARG A C 1
ATOM 962 O O . ARG A 1 121 ? 0.555 -14.552 8.745 1.00 91.19 121 ARG A O 1
ATOM 969 N N . GLY A 1 122 ? -0.497 -12.558 8.920 1.00 91.31 122 GLY A N 1
ATOM 970 C CA . GLY A 1 122 ? -1.620 -12.885 8.040 1.00 91.31 122 GLY A CA 1
ATOM 971 C C . GLY A 1 122 ? -1.150 -13.267 6.637 1.00 91.31 122 GLY A C 1
ATOM 972 O O . GLY A 1 122 ? -1.483 -14.346 6.153 1.00 91.31 122 GLY A O 1
ATOM 973 N N . LEU A 1 123 ? -0.269 -12.464 6.026 1.00 91.25 123 LEU A N 1
ATOM 974 C CA . LEU A 1 123 ? 0.313 -12.798 4.721 1.00 91.25 123 LEU A CA 1
ATOM 975 C C . LEU A 1 123 ? 1.060 -14.134 4.752 1.00 91.25 123 LEU A C 1
ATOM 977 O O . LEU A 1 123 ? 0.924 -14.942 3.837 1.00 91.25 123 LEU A O 1
ATOM 981 N N . ARG A 1 124 ? 1.835 -14.414 5.805 1.00 89.88 124 ARG A N 1
ATOM 982 C CA . ARG A 1 124 ? 2.573 -15.680 5.938 1.00 89.88 124 ARG A CA 1
ATOM 983 C C . ARG A 1 124 ? 1.655 -16.899 5.999 1.00 89.88 124 ARG A C 1
ATOM 985 O O . ARG A 1 124 ? 2.033 -17.918 5.427 1.00 89.88 124 ARG A O 1
ATOM 992 N N . GLN A 1 125 ? 0.483 -16.773 6.620 1.00 90.88 125 GLN A N 1
ATOM 993 C CA . GLN A 1 125 ? -0.499 -17.851 6.780 1.00 90.88 125 GLN A CA 1
ATOM 994 C C . GLN A 1 125 ? -1.262 -18.199 5.499 1.00 90.88 125 GLN A C 1
ATOM 996 O O . GLN A 1 125 ? -1.749 -19.319 5.384 1.00 90.88 125 GLN A O 1
ATOM 1001 N N . LEU A 1 126 ? -1.342 -17.286 4.525 1.00 89.81 126 LEU A N 1
ATOM 1002 C CA . LEU A 1 126 ? -1.956 -17.599 3.232 1.00 89.81 126 LEU A CA 1
ATOM 1003 C C . LEU A 1 126 ? -1.246 -18.791 2.549 1.00 89.81 126 LEU A C 1
ATOM 1005 O O . LEU A 1 126 ? -0.037 -18.968 2.727 1.00 89.81 126 LEU A O 1
ATOM 1009 N N . PRO A 1 127 ? -1.923 -19.589 1.714 1.00 89.00 127 PRO A N 1
ATOM 1010 C CA . PRO A 1 127 ? -1.254 -20.606 0.906 1.00 89.00 127 PRO A CA 1
ATOM 1011 C C . PRO A 1 127 ? -0.153 -20.016 0.009 1.00 89.00 127 PRO A C 1
ATOM 1013 O O . PRO A 1 127 ? -0.175 -18.836 -0.358 1.00 89.00 127 PRO A O 1
ATOM 1016 N N . ARG A 1 128 ? 0.836 -20.833 -0.372 1.00 84.50 128 ARG A N 1
ATOM 1017 C CA . ARG A 1 128 ? 1.764 -20.457 -1.452 1.00 84.50 128 ARG A CA 1
ATOM 1018 C C . ARG A 1 128 ? 0.951 -20.258 -2.737 1.00 84.50 128 ARG A C 1
ATOM 1020 O O . ARG A 1 128 ? 0.057 -21.048 -3.008 1.00 84.50 128 ARG A O 1
ATOM 1027 N N . ASN A 1 129 ? 1.277 -19.230 -3.517 1.00 86.56 129 ASN A N 1
ATOM 1028 C CA . ASN A 1 129 ? 0.563 -18.828 -4.733 1.00 86.56 129 ASN A CA 1
ATOM 1029 C C . ASN A 1 129 ? -0.868 -18.308 -4.506 1.00 86.56 129 ASN A C 1
ATOM 1031 O O . ASN A 1 129 ? -1.629 -18.198 -5.468 1.00 86.56 129 ASN A O 1
ATOM 1035 N N . ALA A 1 130 ? -1.232 -17.965 -3.263 1.00 89.94 130 ALA A N 1
ATOM 1036 C CA . ALA A 1 130 ? -2.495 -17.289 -2.988 1.00 89.94 130 ALA A CA 1
ATOM 1037 C C . ALA A 1 130 ? -2.618 -16.025 -3.849 1.00 89.94 130 ALA A C 1
ATOM 1039 O O . ALA A 1 130 ? -1.669 -15.240 -3.934 1.00 89.94 130 ALA A O 1
ATOM 1040 N N . GLN A 1 131 ? -3.779 -15.859 -4.477 1.00 91.81 131 GLN A N 1
ATOM 1041 C CA . GLN A 1 131 ? -4.129 -14.663 -5.231 1.00 91.81 131 GLN A CA 1
ATOM 1042 C C . GLN A 1 131 ? -4.718 -13.642 -4.265 1.00 91.81 131 GLN A C 1
ATOM 1044 O O . GLN A 1 131 ? -5.653 -13.947 -3.527 1.00 91.81 131 GLN A O 1
ATOM 1049 N N . ILE A 1 132 ? -4.136 -12.452 -4.248 1.00 92.06 132 ILE A N 1
ATOM 1050 C CA . ILE A 1 132 ? -4.510 -11.359 -3.365 1.00 92.06 132 ILE A CA 1
ATOM 1051 C C . ILE A 1 132 ? -5.035 -10.228 -4.250 1.00 92.06 132 ILE A C 1
ATOM 1053 O O . ILE A 1 132 ? -4.244 -9.640 -4.994 1.00 92.06 132 ILE A O 1
ATOM 1057 N N . PRO A 1 133 ? -6.339 -9.920 -4.185 1.00 92.31 133 PRO A N 1
ATOM 1058 C CA . PRO A 1 133 ? -6.922 -8.839 -4.964 1.00 92.31 1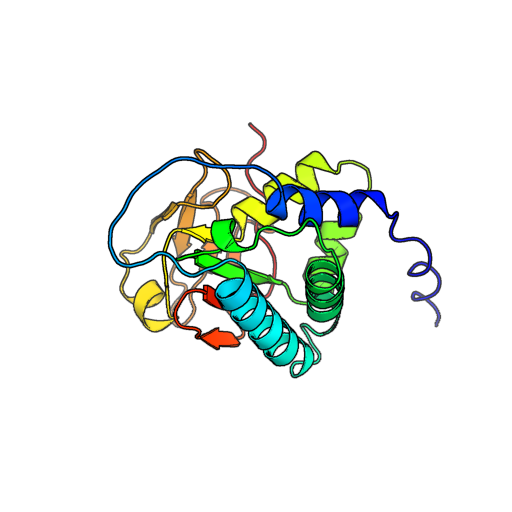33 PRO A CA 1
ATOM 1059 C C . PRO A 1 133 ? -6.290 -7.487 -4.651 1.00 92.31 133 PRO A C 1
ATOM 1061 O O . PRO A 1 133 ? -5.940 -7.205 -3.503 1.00 92.31 133 PRO A O 1
ATOM 1064 N N . THR A 1 134 ? -6.159 -6.656 -5.680 1.00 90.31 134 THR A N 1
ATOM 1065 C CA . THR A 1 134 ? -5.637 -5.286 -5.580 1.00 90.31 134 THR A CA 1
ATOM 1066 C C . THR A 1 134 ? -6.748 -4.259 -5.800 1.00 90.31 134 THR A C 1
ATOM 1068 O O . THR A 1 134 ? -7.856 -4.623 -6.198 1.00 90.31 134 THR A O 1
ATOM 1071 N N . LEU A 1 135 ? -6.470 -2.975 -5.563 1.00 88.31 135 LEU A N 1
ATOM 1072 C CA . LEU A 1 135 ? -7.376 -1.892 -5.965 1.00 88.31 135 LEU A CA 1
ATOM 1073 C C . LEU A 1 135 ? -7.395 -1.667 -7.482 1.00 88.31 135 LEU A C 1
ATOM 1075 O O . LEU A 1 135 ? -8.273 -0.970 -7.985 1.00 88.31 135 LEU A O 1
ATOM 1079 N N . LEU A 1 136 ? -6.442 -2.232 -8.227 1.00 85.88 136 LEU A N 1
ATOM 1080 C CA . LEU A 1 136 ? -6.553 -2.297 -9.677 1.00 85.88 136 LEU A CA 1
ATOM 1081 C C . LEU A 1 136 ? -7.558 -3.400 -10.035 1.00 85.88 136 LEU A C 1
ATOM 1083 O O . LEU A 1 136 ? -7.300 -4.585 -9.816 1.00 85.88 136 LEU A O 1
ATOM 1087 N N . GLU A 1 137 ? -8.707 -2.994 -10.573 1.00 83.88 137 GLU A N 1
ATOM 1088 C CA . GLU A 1 137 ? -9.803 -3.899 -10.919 1.00 83.88 137 GLU A CA 1
ATOM 1089 C C . GLU A 1 137 ? -9.331 -5.058 -11.813 1.00 83.88 137 GLU A C 1
ATOM 1091 O O . GLU A 1 137 ? -8.563 -4.874 -12.759 1.00 83.88 137 GLU A O 1
ATOM 1096 N N . GLY A 1 138 ? -9.764 -6.277 -11.475 1.00 82.88 138 GLY A N 1
ATOM 1097 C CA . GLY A 1 138 ? -9.396 -7.498 -12.196 1.00 82.88 138 GLY A CA 1
ATOM 1098 C C . GLY A 1 138 ? -7.946 -7.960 -12.002 1.00 82.88 138 GLY A C 1
ATOM 1099 O O . GLY A 1 138 ? -7.561 -8.982 -12.571 1.00 82.88 138 GLY A O 1
ATOM 1100 N N . ALA A 1 139 ? -7.137 -7.260 -11.199 1.00 86.56 139 ALA A N 1
ATOM 1101 C CA . ALA A 1 139 ? -5.729 -7.579 -10.998 1.00 86.56 139 ALA A CA 1
ATOM 1102 C C . ALA A 1 139 ? -5.447 -8.145 -9.596 1.00 86.56 139 ALA A C 1
ATOM 1104 O O . ALA A 1 139 ? -5.896 -7.614 -8.576 1.00 86.56 139 ALA A O 1
ATOM 1105 N N . ASN A 1 140 ? -4.636 -9.207 -9.554 1.00 90.12 140 ASN A N 1
ATOM 1106 C CA . ASN A 1 140 ? -4.229 -9.896 -8.330 1.00 90.12 140 ASN A CA 1
ATOM 1107 C C . ASN A 1 140 ? -2.706 -9.934 -8.198 1.00 90.12 140 ASN A C 1
ATOM 1109 O O . ASN A 1 140 ? -2.000 -10.251 -9.157 1.00 90.12 140 ASN A O 1
ATOM 1113 N N . LEU A 1 141 ? -2.212 -9.730 -6.977 1.00 90.81 141 LEU A N 1
ATOM 1114 C CA . LEU A 1 141 ? -0.858 -10.114 -6.604 1.00 90.81 141 LEU A CA 1
ATOM 1115 C C . LEU A 1 141 ? -0.845 -11.574 -6.161 1.00 90.81 141 LEU A C 1
ATOM 1117 O O . LEU A 1 141 ? -1.620 -12.008 -5.315 1.00 90.81 141 LEU A O 1
ATOM 1121 N N . THR A 1 142 ? 0.091 -12.340 -6.693 1.00 90.19 142 THR A N 1
ATOM 1122 C CA . THR A 1 142 ? 0.390 -13.684 -6.219 1.00 90.19 142 THR A CA 1
ATOM 1123 C C . THR A 1 142 ? 1.343 -13.602 -5.037 1.00 90.19 142 THR A C 1
ATOM 1125 O O . THR A 1 142 ? 2.366 -12.918 -5.080 1.00 90.19 142 THR A O 1
ATOM 1128 N N . LYS A 1 143 ? 1.044 -14.344 -3.975 1.00 89.56 143 LYS A N 1
ATOM 1129 C CA . LYS A 1 143 ? 1.966 -14.519 -2.859 1.00 89.56 143 LYS A CA 1
ATOM 1130 C C . LYS A 1 143 ? 3.017 -15.583 -3.164 1.00 89.56 143 LYS A C 1
ATOM 1132 O O . LYS A 1 143 ? 2.698 -16.729 -3.481 1.00 89.56 143 LYS A O 1
ATOM 1137 N N . PHE A 1 144 ? 4.269 -15.253 -2.879 1.00 83.88 144 PHE A N 1
ATOM 1138 C CA . PHE A 1 144 ? 5.387 -16.181 -2.827 1.00 83.88 144 PHE A CA 1
ATOM 1139 C C . PHE A 1 144 ? 6.108 -16.100 -1.473 1.00 83.88 144 PHE A C 1
ATOM 1141 O O . PHE A 1 144 ? 6.333 -15.023 -0.928 1.00 83.88 144 PHE A O 1
ATOM 1148 N N . ASN A 1 145 ? 6.483 -17.254 -0.917 1.00 74.75 145 ASN A N 1
ATOM 1149 C CA . ASN A 1 145 ? 7.245 -17.349 0.331 1.00 74.75 145 ASN A CA 1
ATOM 1150 C C . ASN A 1 145 ? 8.656 -17.874 0.028 1.00 74.75 145 ASN A C 1
ATOM 1152 O O . ASN A 1 145 ? 8.859 -19.090 0.057 1.00 74.75 145 ASN A O 1
ATOM 1156 N N . PRO A 1 146 ? 9.645 -17.011 -0.265 1.00 65.06 146 PRO A N 1
ATOM 1157 C CA . PRO A 1 146 ? 11.032 -17.439 -0.257 1.00 65.06 146 PRO A CA 1
ATOM 1158 C C . PRO A 1 146 ? 11.476 -17.577 1.205 1.00 65.06 146 PRO A C 1
ATOM 1160 O O . PRO A 1 146 ? 11.786 -16.585 1.870 1.00 65.06 146 PRO A O 1
ATOM 1163 N N . SER A 1 147 ? 11.458 -18.810 1.710 1.00 65.31 147 SER A N 1
ATOM 1164 C CA . SER A 1 147 ? 11.924 -19.212 3.046 1.00 65.31 147 SER A CA 1
ATOM 1165 C C . SER A 1 147 ? 11.295 -18.407 4.199 1.00 65.31 147 SER A C 1
ATOM 1167 O O . SER A 1 147 ? 10.240 -18.780 4.705 1.00 65.31 147 SER A O 1
ATOM 1169 N N . PHE A 1 148 ? 11.907 -17.285 4.598 1.00 61.22 148 PHE A N 1
ATOM 1170 C CA . PHE A 1 148 ? 11.514 -16.464 5.756 1.00 61.22 148 PHE A CA 1
ATOM 1171 C C . PHE A 1 148 ? 10.888 -15.106 5.391 1.00 61.22 148 PHE A C 1
ATOM 1173 O O . PHE A 1 148 ? 10.456 -14.357 6.275 1.00 61.22 148 PHE A O 1
ATOM 1180 N N . SER A 1 149 ? 10.831 -14.773 4.101 1.00 78.19 149 SER A N 1
ATOM 1181 C CA . SER A 1 149 ? 10.274 -13.510 3.603 1.00 78.19 149 SER A CA 1
ATOM 1182 C C 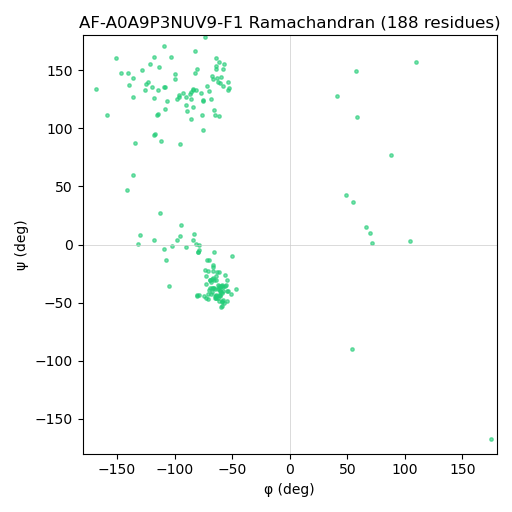. SER A 1 149 ? 8.883 -13.703 3.004 1.00 78.19 149 SER A C 1
ATOM 1184 O O . SER A 1 149 ? 8.497 -14.813 2.646 1.00 78.19 149 SER A O 1
ATOM 1186 N N . VAL A 1 150 ? 8.137 -12.605 2.879 1.00 82.25 150 VAL A N 1
ATOM 1187 C CA . VAL A 1 150 ? 6.927 -12.544 2.051 1.00 82.25 150 VAL A CA 1
ATOM 1188 C C . VAL A 1 150 ? 7.266 -11.727 0.815 1.00 82.25 150 VAL A C 1
ATOM 1190 O O . VAL A 1 150 ? 7.727 -10.590 0.933 1.00 82.25 150 VAL A O 1
ATOM 1193 N N . ALA A 1 151 ? 7.056 -12.325 -0.351 1.00 85.50 151 ALA A N 1
ATOM 1194 C CA . ALA A 1 151 ? 7.151 -11.668 -1.639 1.00 85.50 151 ALA A CA 1
ATOM 1195 C C . ALA A 1 151 ? 5.764 -11.646 -2.290 1.00 85.50 151 ALA A C 1
ATOM 1197 O O . ALA A 1 151 ? 5.068 -12.659 -2.294 1.00 85.50 151 ALA A O 1
ATOM 1198 N N . LEU A 1 152 ? 5.351 -10.501 -2.819 1.00 82.19 152 LEU A N 1
ATOM 1199 C CA . LEU A 1 152 ? 4.077 -10.324 -3.514 1.00 82.19 152 LEU A CA 1
ATOM 1200 C C . LEU A 1 152 ? 4.359 -9.886 -4.938 1.00 82.19 152 LEU A C 1
ATOM 1202 O O . LEU A 1 152 ? 5.241 -9.058 -5.148 1.00 82.19 152 LEU A O 1
ATOM 1206 N N . GLY A 1 153 ? 3.675 -10.463 -5.914 1.00 83.50 153 GLY A N 1
ATOM 1207 C CA . GLY A 1 153 ? 4.136 -10.302 -7.277 1.00 83.50 153 GLY A CA 1
ATOM 1208 C C . GLY A 1 153 ? 3.385 -11.081 -8.333 1.00 83.50 153 GLY A C 1
ATOM 1209 O O . GLY A 1 153 ? 2.325 -11.633 -8.075 1.00 83.50 153 GLY A O 1
ATOM 1210 N N . GLN A 1 154 ? 3.956 -11.147 -9.529 1.00 77.00 154 GLN A N 1
ATOM 1211 C CA . GLN A 1 154 ? 3.459 -11.974 -10.617 1.00 77.00 154 GLN A CA 1
ATOM 1212 C C . GLN A 1 154 ? 4.378 -13.168 -10.881 1.00 77.00 154 GLN A C 1
ATOM 1214 O O . GLN A 1 154 ? 5.599 -13.004 -10.967 1.00 77.00 154 GLN A O 1
ATOM 1219 N N . PRO A 1 155 ? 3.818 -14.374 -11.064 1.00 64.75 155 PRO A N 1
ATOM 1220 C CA . PRO A 1 155 ? 4.585 -15.509 -11.541 1.00 64.75 155 PRO A CA 1
ATOM 1221 C C . PRO A 1 155 ? 4.965 -15.316 -13.018 1.00 64.75 155 PRO A C 1
ATOM 1223 O O . PRO A 1 155 ? 4.113 -15.030 -13.849 1.00 64.75 155 PRO A O 1
ATOM 1226 N N . GLY A 1 156 ? 6.241 -15.533 -13.357 1.00 59.59 156 GLY A N 1
ATOM 1227 C CA . GLY A 1 156 ? 6.634 -15.885 -14.729 1.00 59.59 156 GLY A CA 1
ATOM 1228 C C . GLY A 1 156 ? 7.299 -14.827 -15.617 1.00 59.59 156 GLY A C 1
ATOM 1229 O O . GLY A 1 156 ? 7.624 -15.166 -16.749 1.00 59.59 156 GLY A O 1
ATOM 1230 N N . THR A 1 157 ? 7.594 -13.604 -15.168 1.00 46.78 157 THR A N 1
ATOM 1231 C CA . THR A 1 157 ? 8.315 -12.619 -16.010 1.00 46.78 157 THR A CA 1
ATOM 1232 C C . THR A 1 157 ? 9.542 -12.006 -15.304 1.00 46.78 157 THR A C 1
ATOM 1234 O O . THR A 1 157 ? 9.660 -11.990 -14.076 1.00 46.78 157 THR A O 1
ATOM 1237 N N . LYS A 1 158 ? 10.566 -11.624 -16.080 1.00 49.19 158 LYS A N 1
ATOM 1238 C CA . LYS A 1 158 ? 11.856 -11.093 -15.584 1.00 49.19 158 LYS A CA 1
ATOM 1239 C C . LYS A 1 158 ? 11.665 -9.754 -14.850 1.00 49.19 158 LYS A C 1
ATOM 1241 O O . LYS A 1 158 ? 10.782 -9.014 -15.240 1.00 49.19 158 LYS A O 1
ATOM 1246 N N . LEU A 1 159 ? 12.547 -9.466 -13.871 1.00 47.53 159 LEU A N 1
ATOM 1247 C CA . LEU A 1 159 ? 12.772 -8.206 -13.115 1.00 47.53 159 LEU A CA 1
ATOM 1248 C C . LEU A 1 159 ? 11.512 -7.419 -12.668 1.00 47.53 159 LEU A C 1
ATOM 1250 O O . LEU A 1 159 ? 10.673 -7.035 -13.459 1.00 47.53 159 LEU A O 1
ATOM 1254 N N . TYR A 1 160 ? 11.426 -7.082 -11.375 1.00 54.34 160 TYR A N 1
ATOM 1255 C CA . TYR A 1 160 ? 10.291 -6.352 -10.753 1.00 54.34 160 TYR A CA 1
ATOM 1256 C C . TYR A 1 160 ? 8.968 -7.123 -10.647 1.00 54.34 160 TYR A C 1
ATOM 1258 O O . TYR A 1 160 ? 7.970 -6.567 -10.200 1.00 54.34 160 TYR A O 1
ATOM 1266 N N . THR A 1 161 ? 8.983 -8.425 -10.921 1.00 69.75 161 THR A N 1
ATOM 1267 C CA . THR A 1 161 ? 7.829 -9.294 -10.688 1.00 69.75 161 THR A CA 1
ATOM 1268 C C . THR A 1 161 ? 7.476 -9.478 -9.231 1.00 69.75 161 THR A C 1
ATOM 1270 O O . THR A 1 161 ? 6.362 -9.890 -8.971 1.00 69.75 161 THR A O 1
ATOM 1273 N N . TRP A 1 162 ? 8.371 -9.178 -8.286 1.00 82.31 162 TRP A N 1
ATOM 1274 C CA . TRP A 1 162 ? 8.142 -9.429 -6.865 1.00 82.31 162 TRP A CA 1
ATOM 1275 C C . TRP A 1 162 ? 8.584 -8.251 -6.002 1.00 82.31 162 TRP A C 1
ATOM 1277 O O . TRP A 1 162 ? 9.743 -7.841 -6.054 1.00 82.31 162 TRP A O 1
ATOM 1287 N N . ALA A 1 163 ? 7.679 -7.767 -5.163 1.00 89.00 163 ALA A N 1
ATOM 1288 C CA . ALA A 1 163 ? 7.947 -6.888 -4.039 1.00 89.00 163 ALA A CA 1
ATOM 1289 C C . ALA A 1 163 ? 8.220 -7.736 -2.795 1.00 89.00 163 ALA A C 1
ATOM 1291 O O . ALA A 1 163 ? 7.362 -8.512 -2.371 1.00 89.00 163 ALA A O 1
ATOM 1292 N N . VAL A 1 164 ? 9.401 -7.600 -2.193 1.00 91.06 164 VAL A N 1
ATOM 1293 C CA . VAL A 1 164 ? 9.736 -8.298 -0.947 1.00 91.06 164 VAL A CA 1
ATOM 1294 C C . VAL A 1 164 ? 9.487 -7.368 0.230 1.00 91.06 164 VAL A C 1
ATOM 1296 O O . VAL A 1 164 ? 10.036 -6.267 0.283 1.00 91.06 164 VAL A O 1
ATOM 1299 N N . VAL A 1 165 ? 8.716 -7.829 1.215 1.00 92.50 165 VAL A N 1
ATOM 1300 C CA . VAL A 1 165 ? 8.486 -7.083 2.458 1.00 92.50 165 VAL A CA 1
ATOM 1301 C C . VAL A 1 165 ? 9.798 -6.970 3.238 1.00 92.50 165 VAL A C 1
ATOM 1303 O O . VAL A 1 165 ? 10.358 -7.972 3.682 1.00 92.50 165 VAL A O 1
ATOM 1306 N N . LYS A 1 166 ? 10.293 -5.738 3.402 1.00 93.00 166 LYS A N 1
ATOM 1307 C CA . LYS A 1 166 ? 11.518 -5.407 4.150 1.00 93.00 166 LYS A CA 1
ATOM 1308 C C . LYS A 1 166 ? 11.226 -4.789 5.509 1.00 93.00 166 LYS A C 1
ATOM 1310 O O . LYS A 1 166 ? 11.965 -5.046 6.452 1.00 93.00 166 LYS A O 1
ATOM 1315 N N . ILE A 1 167 ? 10.167 -3.986 5.608 1.00 93.19 167 ILE A N 1
ATOM 1316 C CA . ILE A 1 167 ? 9.675 -3.453 6.880 1.00 93.19 167 ILE A CA 1
ATOM 1317 C C . ILE A 1 167 ? 8.257 -3.979 7.087 1.00 93.19 167 ILE A C 1
ATOM 1319 O O . ILE A 1 167 ? 7.300 -3.402 6.561 1.00 93.19 167 ILE A O 1
ATOM 1323 N N . PRO A 1 168 ? 8.102 -5.097 7.809 1.00 92.69 168 PRO A N 1
ATOM 1324 C CA . PRO A 1 1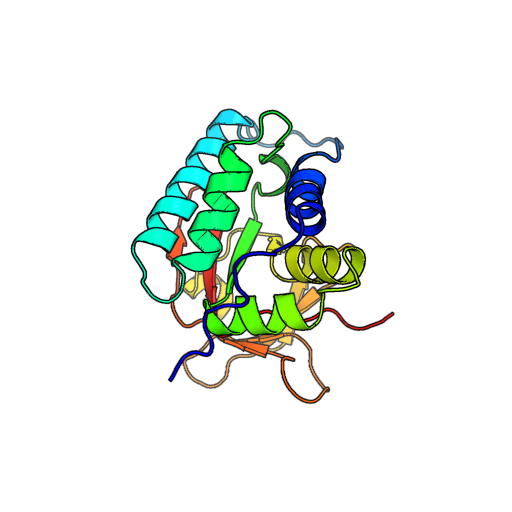68 ? 6.782 -5.616 8.103 1.00 92.69 168 PRO A CA 1
ATOM 1325 C C . PRO A 1 168 ? 6.033 -4.667 9.029 1.00 92.69 168 PRO A C 1
ATOM 1327 O O . PRO A 1 168 ? 6.624 -4.105 9.947 1.00 92.69 168 PRO A O 1
ATOM 1330 N N . ASN A 1 169 ? 4.727 -4.533 8.799 1.00 92.56 169 ASN A N 1
ATOM 1331 C CA . ASN A 1 169 ? 3.837 -3.692 9.601 1.00 92.56 169 ASN A CA 1
ATOM 1332 C C . ASN A 1 169 ? 4.404 -2.273 9.818 1.00 92.56 169 ASN A C 1
ATOM 1334 O O . ASN A 1 169 ? 4.349 -1.759 10.932 1.00 92.56 169 ASN A O 1
ATOM 1338 N N . LEU A 1 170 ? 4.973 -1.665 8.764 1.00 94.12 170 LEU A N 1
ATOM 1339 C CA . LEU A 1 170 ? 5.451 -0.276 8.777 1.00 94.12 170 LEU A CA 1
ATOM 1340 C C . LEU A 1 170 ? 4.400 0.657 9.394 1.00 94.12 170 LEU A C 1
ATO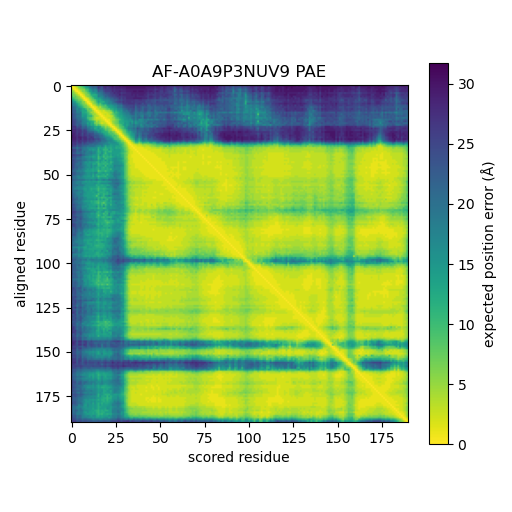M 1342 O O . LEU A 1 170 ? 4.748 1.541 10.168 1.00 94.12 170 LEU A O 1
ATOM 1346 N N . TYR A 1 171 ? 3.131 0.390 9.094 1.00 95.94 171 TYR A N 1
ATOM 1347 C CA . TYR A 1 171 ? 1.983 0.924 9.806 1.00 95.94 171 TYR A CA 1
ATOM 1348 C C . TYR A 1 171 ? 0.960 -0.192 10.034 1.00 95.94 171 TYR A C 1
ATOM 1350 O O . TYR A 1 171 ? 0.788 -1.071 9.184 1.00 95.94 171 TYR A O 1
ATOM 1358 N N . ASN A 1 172 ? 0.297 -0.177 11.187 1.00 95.69 172 ASN A N 1
ATOM 1359 C CA . ASN A 1 172 ? -0.659 -1.204 11.592 1.00 95.69 172 ASN A CA 1
ATOM 1360 C C . ASN A 1 172 ? -1.905 -0.564 12.208 1.00 95.69 172 ASN A C 1
ATOM 1362 O O . ASN A 1 172 ? -2.208 -0.799 13.377 1.00 95.69 172 ASN A O 1
ATOM 1366 N N . GLY A 1 173 ? -2.585 0.262 11.420 1.00 93.62 173 GLY A N 1
ATOM 1367 C CA . GLY A 1 173 ? -3.833 0.894 11.807 1.00 93.62 173 GLY A CA 1
ATOM 1368 C C . GLY A 1 173 ? -5.020 -0.066 11.814 1.00 93.62 173 GLY A C 1
ATOM 1369 O O . GLY A 1 173 ? -4.895 -1.276 11.535 1.00 93.62 173 GLY A O 1
ATOM 1370 N N . VAL A 1 174 ? -6.171 0.489 12.192 1.00 92.19 174 VAL A N 1
ATOM 1371 C CA . VAL A 1 174 ? -7.432 -0.249 12.332 1.00 92.19 174 VAL A CA 1
ATOM 1372 C C . VAL A 1 174 ? -8.057 -0.471 10.962 1.00 92.19 174 VAL A C 1
ATOM 1374 O O . VAL A 1 174 ? -8.491 -1.582 10.664 1.00 92.19 174 VAL A O 1
ATOM 1377 N N . PHE A 1 175 ? -8.044 0.561 10.119 1.00 92.31 175 PHE A N 1
ATOM 1378 C CA . PHE A 1 175 ? -8.680 0.554 8.800 1.00 92.31 175 PHE A CA 1
ATOM 1379 C C . PHE A 1 175 ? -7.680 0.483 7.652 1.00 92.31 175 PHE A C 1
ATOM 1381 O O . PHE A 1 175 ? -8.074 0.197 6.522 1.00 92.31 175 PHE A O 1
ATOM 1388 N N . LEU A 1 176 ? -6.399 0.711 7.940 1.00 93.38 176 LEU A N 1
ATOM 1389 C CA . LEU A 1 176 ? -5.326 0.715 6.963 1.00 93.38 176 LEU A CA 1
ATOM 1390 C C . LEU A 1 176 ? -4.081 0.025 7.526 1.00 93.38 176 LEU A C 1
ATOM 1392 O O . LEU A 1 176 ? -3.664 0.249 8.663 1.00 93.38 176 LEU A O 1
ATOM 1396 N N . LYS A 1 177 ? -3.431 -0.806 6.712 1.00 95.81 177 LYS A N 1
ATOM 1397 C CA . LYS A 1 177 ? -2.114 -1.374 7.041 1.00 95.81 177 LYS A CA 1
ATOM 1398 C C . LYS A 1 177 ? -1.099 -0.989 5.989 1.00 95.81 177 LYS A C 1
ATOM 1400 O O . LYS A 1 177 ? -1.447 -0.737 4.842 1.00 95.81 177 LYS A O 1
ATOM 1405 N N . ALA A 1 178 ? 0.175 -0.969 6.362 1.00 96.25 178 ALA A N 1
ATOM 1406 C CA . ALA A 1 178 ? 1.238 -0.789 5.390 1.00 96.25 178 ALA A CA 1
ATOM 1407 C C . ALA A 1 178 ? 2.454 -1.659 5.680 1.00 96.25 178 ALA A C 1
ATOM 1409 O O . ALA A 1 178 ? 2.817 -1.942 6.828 1.00 96.25 178 ALA A O 1
ATOM 1410 N N . HIS A 1 179 ? 3.120 -2.067 4.609 1.00 96.25 179 HIS A N 1
ATOM 1411 C CA . HIS A 1 179 ? 4.394 -2.769 4.648 1.00 96.25 179 HIS A CA 1
ATOM 1412 C C . HIS A 1 179 ? 5.398 -2.023 3.783 1.00 96.25 179 HIS A C 1
ATOM 1414 O O . HIS A 1 179 ? 5.102 -1.680 2.645 1.00 96.25 179 HIS A O 1
ATOM 1420 N N . GLY A 1 180 ? 6.602 -1.802 4.304 1.00 95.06 180 GLY A N 1
ATOM 1421 C CA . GLY A 1 180 ? 7.703 -1.308 3.490 1.00 95.06 180 GLY A CA 1
ATOM 1422 C C . GLY A 1 180 ? 8.246 -2.436 2.620 1.00 95.06 180 GLY A C 1
ATOM 1423 O O . GLY A 1 180 ? 8.659 -3.477 3.144 1.00 95.06 180 GLY A O 1
ATOM 1424 N N . VAL A 1 181 ? 8.259 -2.236 1.308 1.00 93.56 181 VAL A N 1
ATOM 1425 C CA . VAL A 1 181 ? 8.777 -3.178 0.314 1.00 93.56 181 VAL A CA 1
ATOM 1426 C C . VAL A 1 181 ? 10.017 -2.619 -0.375 1.00 93.56 181 VAL A C 1
ATOM 1428 O O . VAL A 1 181 ? 10.219 -1.407 -0.476 1.00 93.56 181 VAL A O 1
ATOM 1431 N N . ASP A 1 182 ? 10.884 -3.510 -0.849 1.00 89.12 182 ASP A N 1
ATOM 1432 C CA . ASP A 1 182 ? 12.078 -3.094 -1.586 1.00 89.12 182 ASP A CA 1
ATOM 1433 C C . ASP A 1 182 ? 11.754 -2.463 -2.939 1.00 89.12 182 ASP A C 1
ATOM 1435 O O . ASP A 1 182 ? 12.500 -1.585 -3.369 1.00 89.12 182 ASP A O 1
ATOM 1439 N N . ARG A 1 183 ? 10.642 -2.863 -3.565 1.00 87.50 183 ARG A N 1
ATOM 1440 C CA . ARG A 1 183 ? 10.142 -2.313 -4.824 1.00 87.50 183 ARG A CA 1
ATOM 1441 C C . ARG A 1 183 ? 8.630 -2.386 -4.952 1.00 87.50 183 ARG A C 1
ATOM 1443 O O . ARG A 1 183 ? 8.007 -3.211 -4.296 1.00 87.50 183 ARG A O 1
ATOM 1450 N N . TRP A 1 184 ? 8.074 -1.578 -5.848 1.00 88.06 184 TRP A N 1
ATOM 1451 C CA . TRP A 1 184 ? 6.723 -1.790 -6.355 1.00 88.06 184 TRP A CA 1
ATOM 1452 C C . TRP A 1 184 ? 6.694 -2.822 -7.471 1.00 88.06 184 TRP A C 1
ATOM 1454 O O . TRP A 1 184 ? 7.647 -2.951 -8.245 1.00 88.06 184 TRP A O 1
ATOM 1464 N N . VAL A 1 185 ? 5.582 -3.549 -7.529 1.00 87.25 185 VAL A N 1
ATOM 1465 C CA . VAL A 1 185 ? 5.267 -4.463 -8.624 1.00 87.25 185 VAL A CA 1
ATOM 1466 C C . VAL A 1 185 ? 4.571 -3.663 -9.713 1.00 87.25 185 VAL A C 1
ATOM 1468 O O . VAL A 1 185 ? 3.619 -2.940 -9.432 1.00 87.25 185 VAL A O 1
ATOM 1471 N N . VAL A 1 186 ? 5.033 -3.777 -10.951 1.00 83.50 186 VAL A N 1
ATOM 1472 C CA . VAL A 1 186 ? 4.337 -3.171 -12.091 1.00 83.50 186 VAL A CA 1
ATOM 1473 C C . VAL A 1 186 ? 3.240 -4.144 -12.543 1.00 83.50 186 VAL A C 1
ATOM 1475 O O . VAL A 1 186 ? 3.515 -5.345 -12.627 1.00 83.50 186 VAL A O 1
ATOM 1478 N N . PRO A 1 187 ? 1.999 -3.683 -12.781 1.00 79.56 187 PRO A N 1
ATOM 1479 C CA . PRO A 1 187 ? 0.941 -4.540 -13.297 1.00 79.56 187 PRO A CA 1
ATOM 1480 C C . PRO A 1 187 ? 1.294 -5.044 -14.703 1.00 79.56 187 PRO A C 1
ATOM 1482 O O . PRO A 1 187 ? 2.014 -4.367 -15.441 1.00 79.56 187 PRO A O 1
ATOM 1485 N N . PRO A 1 188 ? 0.769 -6.207 -15.110 1.00 71.81 188 PRO A N 1
ATOM 1486 C CA . PRO A 1 188 ? 0.976 -6.710 -16.456 1.00 71.81 188 PRO A CA 1
ATOM 1487 C C . PRO A 1 188 ? 0.347 -5.735 -17.459 1.00 71.81 188 PRO A C 1
ATOM 1489 O O . PRO A 1 188 ? -0.708 -5.129 -17.211 1.00 71.81 188 PRO A O 1
ATOM 1492 N N . VAL A 1 189 ? 1.008 -5.570 -18.601 1.00 66.56 189 VAL A N 1
ATOM 1493 C CA . VAL A 1 189 ? 0.398 -4.895 -19.747 1.00 66.56 189 VAL A CA 1
ATOM 1494 C C . VAL A 1 189 ? -0.712 -5.820 -20.246 1.00 66.56 189 VAL A C 1
ATOM 1496 O O . VAL A 1 189 ? -0.462 -7.012 -20.429 1.00 66.56 189 VAL A O 1
ATOM 1499 N N . ALA A 1 190 ? -1.934 -5.291 -20.333 1.00 51.75 190 ALA A N 1
ATOM 1500 C CA . ALA A 1 190 ? -3.066 -6.003 -20.918 1.00 51.75 190 ALA A CA 1
ATOM 1501 C C . ALA A 1 190 ? -2.920 -6.042 -22.441 1.00 51.75 190 ALA A C 1
ATOM 1503 O O . ALA A 1 190 ? -2.387 -5.045 -22.984 1.00 51.75 190 ALA A O 1
#

Solvent-accessible surface area (backbone atoms only — not comparable to full-atom values): 10540 Å² total; per-residue (Å²): 137,87,90,67,85,75,74,85,66,78,61,72,65,59,56,54,45,63,38,44,70,16,56,73,81,88,84,91,82,91,74,70,88,72,72,49,52,66,59,35,47,50,51,51,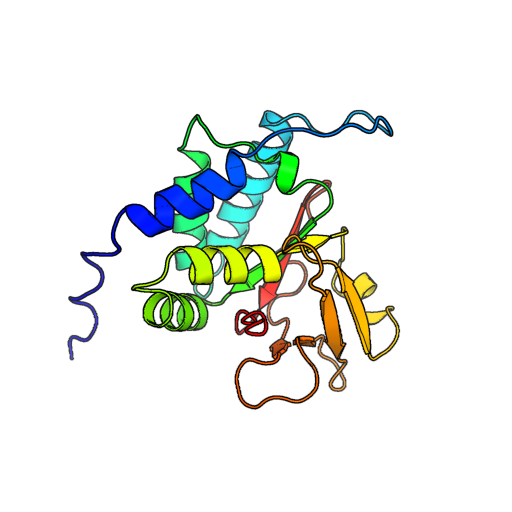50,52,39,22,53,45,28,47,77,32,86,58,23,34,61,54,18,54,55,44,49,57,45,70,72,40,86,71,49,41,41,54,78,49,52,47,17,20,36,56,41,36,21,43,68,31,45,50,60,48,48,70,69,28,65,90,33,60,68,57,41,50,46,26,54,29,46,33,28,31,65,41,75,55,46,60,67,55,60,66,69,48,60,80,63,36,74,39,47,24,67,27,82,99,41,61,34,28,33,41,66,66,88,90,44,52,28,39,20,54,90,89,61,81,83,52,29,56,17,40,56,73,35,67,51,53,28,75,55,93,49,39,22,26,28,31,16,61,29,61,32,68,63,79,85,128

Secondary structure (DSSP, 8-state):
----TTGGG--HHHHHHHHHHTT-------SS-PPPHHHHHHHHHHHHHHHHTSTTTHHHHHHHHHHHT-TT--GGGGTTEEEEEEPHHHHHHHHHHSTT-HHHHHHHHHHTEEES---HHHHHHSPTT-EEEBSSTT-EEEEE--TTS-EEE-TT-SSSSEEEEEEEEEEE-SSEEEEEESSPPPPPP-

Radius of gyration: 16.09 Å; Cα contacts (8 Å, |Δi|>4): 321; chains: 1; bounding box: 53×41×33 Å

pLDDT: mean 77.1, std 19.25, range [32.06, 96.25]